Protein AF-A0AA36GXY6-F1 (afdb_monomer_lite)

Radius of gyration: 35.95 Å; chains: 1; bounding box: 103×80×82 Å

Secondary structure (DSSP, 8-state):
-------------GGGHHHHHHHHHHHHHHHHHHHHHHHTT------STT------TT--TTSS-THHHHHHHHHHHHHHHHHHHHHHHHHHHHHHHHHHTT-TT-S-HHHHHHHHHHHHHHT--TT-SS-HHHHHHHHHHHHHHHHHHTTS---SPPP--PPPPTT--TTHHHHHHHHHHHHHHHHHHHHHHHHHHHHHHHHHHHHHHTTT-SSS---------------

Foldseek 3Di:
DDDDDDDPDPPPPCPVVVVVVVVVVVVLVCLVPVLVVVLVVDPPQPDDPLSLPQADPPDDPPDPDCPSVVSNVSNVVSLVVQVLVVVLLVLLVQQLVCCVPPNVQGDDLVVVLVVQLVVQVVPDDPPDPDDNVNSNVSSVVSSVSSCVVNRDNDDDRDDHDDRQDGPRDSCVVSVVSVVVSVVVSVVCVVCVVVVVVVVVVVVVVVVVCVPPPPPDDPDDDDDDDDDDDDD

Sequence (231 aa):
MISIARTLSFTRNSKGLHHLDDMWNKSVVFTILILPILSNAQTWKTGDNSTAEGCSAYCSVGDGDVFCWNSTLSFFTKALIGQLRHYIATQVDIDQWYRRHGKPYGQDMKLVTSEIERTLLSQLHPNDILTYSTVLQVAKVVGERISSVSNHVITWVPHFQCPIPCEYHHHNFRDLLIASMILNVCLVLLAAPFTIRDVYEVNSRSNLFGWRDRVQVLGGIVSTRIVSCIS

Organism: Cylicocyclus nassatus (NCBI:txid53992)

Structure (mmCIF, N/CA/C/O backbone):
data_AF-A0AA36GXY6-F1
#
_entry.id   AF-A0AA36GXY6-F1
#
loop_
_atom_site.group_PDB
_atom_site.id
_atom_site.type_symbol
_atom_site.label_atom_id
_atom_site.label_alt_id
_atom_site.label_comp_id
_atom_site.label_asym_id
_atom_site.label_entity_id
_atom_site.label_seq_id
_atom_site.pdbx_PDB_ins_code
_atom_site.Cartn_x
_atom_site.Cartn_y
_atom_site.Cartn_z
_atom_site.occupancy
_atom_site.B_iso_or_equiv
_atom_site.auth_seq_id
_atom_site.auth_comp_id
_atom_site.auth_asym_id
_atom_site.auth_atom_id
_atom_site.pdbx_PDB_model_num
ATOM 1 N N . MET A 1 1 ? 77.945 33.770 -56.078 1.00 35.00 1 MET A N 1
ATOM 2 C CA . MET A 1 1 ? 76.963 34.543 -55.281 1.00 35.00 1 MET A CA 1
ATOM 3 C C . MET A 1 1 ? 75.633 33.801 -55.417 1.00 35.00 1 MET A C 1
ATOM 5 O O . MET A 1 1 ? 75.156 33.711 -56.535 1.00 35.00 1 MET A O 1
ATOM 9 N N . ILE A 1 2 ? 75.218 32.941 -54.470 1.00 28.72 2 ILE A N 1
ATOM 10 C CA . ILE A 1 2 ? 74.458 33.264 -53.230 1.00 28.72 2 ILE A CA 1
ATOM 11 C C . ILE A 1 2 ? 73.204 34.085 -53.623 1.00 28.72 2 ILE A C 1
ATOM 13 O O . ILE A 1 2 ? 73.388 35.155 -54.177 1.00 28.72 2 ILE A O 1
ATOM 17 N N . SER A 1 3 ? 71.927 33.717 -53.436 1.00 27.94 3 SER A N 1
ATOM 18 C CA . SER A 1 3 ? 71.264 32.907 -52.406 1.00 27.94 3 SER A CA 1
ATOM 19 C C . SER A 1 3 ? 69.782 32.650 -52.757 1.00 27.94 3 SER A C 1
ATOM 21 O O . SER A 1 3 ? 69.086 33.572 -53.164 1.00 27.94 3 SER A O 1
ATOM 23 N N . ILE A 1 4 ? 69.310 31.445 -52.419 1.00 33.91 4 ILE A N 1
ATOM 24 C CA . ILE A 1 4 ? 68.070 31.132 -51.673 1.00 33.91 4 ILE A CA 1
ATOM 25 C C . ILE A 1 4 ? 66.709 31.402 -52.349 1.00 33.91 4 ILE A C 1
ATOM 27 O O . ILE A 1 4 ? 66.046 32.412 -52.125 1.00 33.91 4 ILE A O 1
ATOM 31 N N . ALA A 1 5 ? 66.208 30.354 -53.011 1.00 37.34 5 ALA A N 1
ATOM 32 C CA . ALA A 1 5 ? 64.793 29.996 -52.975 1.00 37.34 5 ALA A CA 1
ATOM 33 C C . ALA A 1 5 ? 64.458 29.466 -51.566 1.00 37.34 5 ALA A C 1
ATOM 35 O O . ALA A 1 5 ? 65.025 28.469 -51.119 1.00 37.34 5 ALA A O 1
ATOM 36 N N . ARG A 1 6 ? 63.577 30.158 -50.835 1.00 35.59 6 ARG A N 1
ATOM 37 C CA . ARG A 1 6 ? 63.108 29.738 -49.506 1.00 35.59 6 ARG A CA 1
ATOM 38 C C . ARG A 1 6 ? 61.832 28.915 -49.666 1.00 35.59 6 ARG A C 1
ATOM 40 O O . ARG A 1 6 ? 60.738 29.455 -49.787 1.00 35.59 6 ARG A O 1
ATOM 47 N N . THR A 1 7 ? 61.982 27.598 -49.650 1.00 36.66 7 THR A N 1
ATOM 48 C CA . THR A 1 7 ? 60.912 26.634 -49.387 1.00 36.66 7 THR A CA 1
ATOM 49 C C . THR A 1 7 ? 60.445 26.831 -47.943 1.00 36.66 7 THR A C 1
ATOM 51 O O . THR A 1 7 ? 61.119 26.423 -47.000 1.00 36.66 7 THR A O 1
ATOM 54 N N . LEU A 1 8 ? 59.306 27.499 -47.746 1.00 32.53 8 LEU A N 1
ATOM 55 C CA . LEU A 1 8 ? 58.620 27.512 -46.454 1.00 32.53 8 LEU A CA 1
ATOM 56 C C . LEU A 1 8 ? 57.855 26.197 -46.313 1.00 32.53 8 LEU A C 1
ATOM 58 O O . LEU A 1 8 ? 56.734 26.037 -46.787 1.00 32.53 8 LEU A O 1
ATOM 62 N N . SER A 1 9 ? 58.512 25.237 -45.671 1.00 33.88 9 SER A N 1
ATOM 63 C CA . SER A 1 9 ? 57.899 24.038 -45.117 1.00 33.88 9 SER A CA 1
ATOM 64 C C . SER A 1 9 ? 56.795 24.439 -44.135 1.00 33.88 9 SER A C 1
ATOM 66 O O . SER A 1 9 ? 57.070 24.914 -43.033 1.00 33.88 9 SER A O 1
ATOM 68 N N . PHE A 1 10 ? 55.543 24.254 -44.548 1.00 34.91 10 PHE A N 1
ATOM 69 C CA . PHE A 1 10 ? 54.365 24.417 -43.706 1.00 34.91 10 PHE A CA 1
ATOM 70 C C . PHE A 1 10 ? 54.229 23.181 -42.808 1.00 34.91 10 PHE A C 1
ATOM 72 O O . PHE A 1 10 ? 53.608 22.182 -43.172 1.00 34.91 10 PHE A O 1
ATOM 79 N N . THR A 1 11 ? 54.850 23.214 -41.630 1.00 37.03 11 THR A N 1
ATOM 80 C CA . THR A 1 11 ? 54.603 22.233 -40.572 1.00 37.03 11 THR A CA 1
ATOM 81 C C . THR A 1 11 ? 53.216 22.489 -39.984 1.00 37.03 11 THR A C 1
ATOM 83 O O . THR A 1 11 ? 53.013 23.306 -39.090 1.00 37.03 11 THR A O 1
ATOM 86 N N . ARG A 1 12 ? 52.228 21.779 -40.536 1.00 40.78 12 ARG A N 1
ATOM 87 C CA . ARG A 1 12 ? 50.862 21.674 -40.017 1.00 40.78 12 ARG A CA 1
ATOM 88 C C . ARG A 1 12 ? 50.936 21.172 -38.569 1.00 40.78 12 ARG A C 1
ATOM 90 O O . ARG A 1 12 ? 51.271 20.018 -38.321 1.00 40.78 12 ARG A O 1
ATOM 97 N N . ASN A 1 13 ? 50.658 22.047 -37.607 1.00 39.91 13 ASN A N 1
ATOM 98 C CA . ASN A 1 13 ? 50.663 21.714 -36.186 1.00 39.91 13 ASN A CA 1
ATOM 99 C C . ASN A 1 13 ? 49.404 20.880 -35.857 1.00 39.91 13 ASN A C 1
ATOM 101 O O . ASN A 1 13 ? 48.380 21.423 -35.459 1.00 39.91 13 ASN A O 1
ATOM 105 N N . SER A 1 14 ? 49.454 19.558 -36.083 1.00 45.84 14 SER A N 1
ATOM 106 C CA . SER A 1 14 ? 48.333 18.623 -35.849 1.00 45.84 14 SER A CA 1
ATOM 107 C C . SER A 1 14 ? 48.106 18.268 -34.372 1.00 45.84 14 SER A C 1
ATOM 109 O O . SER A 1 14 ? 47.187 17.519 -34.045 1.00 45.84 14 SER A O 1
ATOM 111 N N . LYS A 1 15 ? 48.923 18.801 -33.455 1.00 43.66 15 LYS A N 1
ATOM 112 C CA . LYS A 1 15 ? 48.946 18.367 -32.050 1.00 43.66 15 LYS A CA 1
ATOM 113 C C . LYS A 1 15 ? 47.696 18.751 -31.247 1.00 43.66 15 LYS A C 1
ATOM 115 O O . LYS A 1 15 ? 47.371 18.052 -30.297 1.00 43.66 15 LYS A O 1
ATOM 120 N N . GLY A 1 16 ? 46.980 19.814 -31.624 1.00 44.56 16 GLY A N 1
ATOM 121 C CA . GLY A 1 16 ? 45.746 20.226 -30.934 1.00 44.56 16 GLY A CA 1
ATOM 122 C C . GLY A 1 16 ? 44.503 19.415 -31.324 1.00 44.56 16 GLY A C 1
ATOM 123 O O . GLY A 1 16 ? 43.595 19.259 -30.517 1.00 44.56 16 GLY A O 1
ATOM 124 N N . LEU A 1 17 ? 44.480 18.867 -32.542 1.00 43.25 17 LEU A N 1
ATOM 125 C CA . LEU A 1 17 ? 43.325 18.162 -33.106 1.00 43.25 17 LEU A CA 1
ATOM 126 C C . LEU A 1 17 ? 43.224 16.728 -32.561 1.00 43.25 17 LEU A C 1
ATOM 128 O O . LEU A 1 1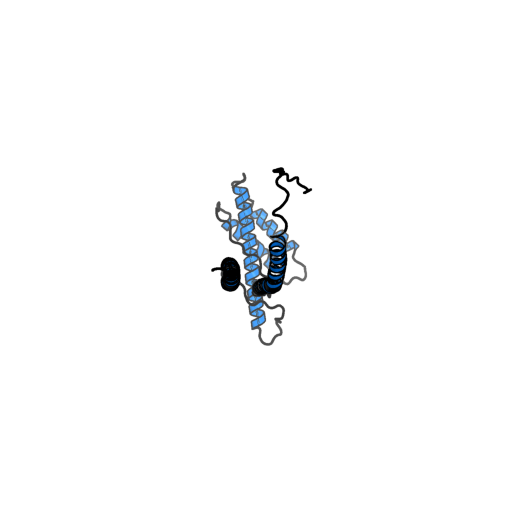7 ? 42.164 16.302 -32.119 1.00 43.25 17 LEU A O 1
ATOM 132 N N . HIS A 1 18 ? 44.367 16.041 -32.447 1.00 50.53 18 HIS A N 1
ATOM 133 C CA . HIS A 1 18 ? 44.432 14.702 -31.856 1.00 50.53 18 HIS A CA 1
ATOM 134 C C . HIS A 1 18 ? 43.999 14.657 -30.382 1.00 50.53 18 HIS A C 1
ATOM 136 O O . HIS A 1 18 ? 43.531 13.621 -29.925 1.00 50.53 18 HIS A O 1
ATOM 142 N N . HIS A 1 19 ? 44.129 15.754 -29.630 1.00 52.53 19 HIS A N 1
ATOM 143 C CA . HIS A 1 19 ? 43.772 15.770 -28.208 1.00 52.53 19 HIS A CA 1
ATOM 144 C C . HIS A 1 19 ? 42.252 15.896 -27.979 1.00 52.53 19 HIS A C 1
ATOM 146 O O . HIS A 1 19 ? 41.729 15.366 -26.996 1.00 52.53 19 HIS A O 1
ATOM 152 N N . LEU A 1 20 ? 41.535 16.577 -28.879 1.00 50.94 20 LEU A N 1
ATOM 153 C CA . LEU A 1 20 ? 40.075 16.712 -28.821 1.00 50.94 20 LEU A CA 1
ATOM 154 C C . LEU A 1 20 ? 39.370 15.428 -29.275 1.00 50.94 20 LEU A C 1
ATOM 156 O O . LEU A 1 20 ? 38.428 14.998 -28.609 1.00 50.94 20 LEU A O 1
ATOM 160 N N . ASP A 1 21 ? 39.879 14.779 -30.327 1.00 55.09 21 ASP A N 1
ATOM 161 C CA . ASP A 1 21 ? 39.371 13.483 -30.793 1.00 55.09 21 ASP A CA 1
ATOM 162 C C . ASP A 1 21 ? 39.575 12.386 -29.735 1.00 55.09 21 ASP A C 1
ATOM 164 O O . ASP A 1 21 ? 38.677 11.584 -29.479 1.00 55.09 21 ASP A O 1
ATOM 168 N N . ASP A 1 22 ? 40.722 12.385 -29.048 1.00 58.09 22 ASP A N 1
ATOM 169 C CA . ASP A 1 22 ? 41.029 11.397 -28.009 1.00 58.09 22 ASP A CA 1
ATOM 170 C C . ASP A 1 22 ? 40.201 11.620 -26.722 1.00 58.09 22 ASP A C 1
ATOM 172 O O . ASP A 1 22 ? 39.780 10.660 -26.077 1.00 58.09 22 ASP A O 1
ATOM 176 N N . MET A 1 23 ? 39.872 12.873 -26.371 1.00 56.50 23 MET A N 1
ATOM 177 C CA . MET A 1 23 ? 38.958 13.178 -25.255 1.00 56.50 23 MET A CA 1
ATOM 178 C C . MET A 1 23 ? 37.502 12.791 -25.551 1.00 56.50 23 MET A C 1
ATOM 180 O O . MET A 1 23 ? 36.832 12.238 -24.676 1.00 56.50 23 MET A O 1
ATOM 184 N N . TRP A 1 24 ? 37.009 13.044 -26.767 1.00 57.34 24 TRP A N 1
ATOM 185 C CA . TRP A 1 24 ? 35.656 12.647 -27.170 1.00 57.34 24 TRP A CA 1
ATOM 186 C C . TRP A 1 24 ? 35.509 11.133 -27.248 1.00 57.34 24 TRP A C 1
ATOM 188 O O . TRP A 1 24 ? 34.543 10.585 -26.720 1.00 57.34 24 TRP A O 1
ATOM 198 N N . ASN A 1 25 ? 36.493 10.444 -27.826 1.00 61.97 25 ASN A N 1
ATOM 199 C CA . ASN A 1 25 ? 36.461 8.993 -27.948 1.00 61.97 25 ASN A CA 1
ATOM 200 C C . ASN A 1 25 ? 36.486 8.319 -26.566 1.00 61.97 25 ASN A C 1
ATOM 202 O O . ASN A 1 25 ? 35.694 7.422 -26.297 1.00 61.97 25 ASN A O 1
ATOM 206 N N . LYS A 1 26 ? 37.299 8.825 -25.629 1.00 66.56 26 LYS A N 1
ATOM 207 C CA . LYS A 1 26 ? 37.311 8.340 -24.238 1.00 66.56 26 LYS A CA 1
ATOM 208 C C . LYS A 1 26 ? 35.990 8.602 -23.507 1.00 66.56 26 LYS A C 1
ATOM 210 O O . LYS A 1 26 ? 35.529 7.718 -22.793 1.00 66.56 26 LYS A O 1
ATOM 215 N N . SER A 1 27 ? 35.356 9.760 -23.710 1.00 62.84 27 SER A N 1
ATOM 216 C CA . SER A 1 27 ? 34.062 10.098 -23.092 1.00 62.84 27 SER A CA 1
ATOM 217 C C . SER A 1 27 ? 32.906 9.250 -23.642 1.00 62.84 27 SER A C 1
ATOM 219 O O . SER A 1 27 ? 32.100 8.712 -22.881 1.00 62.84 27 SER A O 1
ATOM 221 N N . VAL A 1 28 ? 32.854 9.049 -24.961 1.00 65.88 28 VAL A N 1
ATOM 222 C CA . VAL A 1 28 ? 31.841 8.207 -25.619 1.00 65.88 28 VAL A CA 1
ATOM 223 C C . VAL A 1 28 ? 32.015 6.741 -25.218 1.00 65.88 28 VAL A C 1
ATOM 225 O O . VAL A 1 28 ? 31.042 6.096 -24.831 1.00 65.88 28 VAL A O 1
ATOM 228 N N . VAL A 1 29 ? 33.250 6.231 -25.213 1.00 66.56 29 VAL A N 1
ATOM 229 C CA . VAL A 1 29 ? 33.556 4.860 -24.775 1.00 66.56 29 VAL A CA 1
ATOM 230 C C . VAL A 1 29 ? 33.204 4.660 -23.299 1.00 66.56 29 VAL A C 1
ATOM 232 O O . VAL A 1 29 ? 32.575 3.660 -22.962 1.00 66.56 29 VAL A O 1
ATOM 235 N N . PHE A 1 30 ? 33.526 5.619 -22.425 1.00 65.69 30 PHE A N 1
ATOM 236 C CA . PHE A 1 30 ? 33.165 5.576 -21.004 1.00 65.69 30 PHE A CA 1
ATOM 237 C C . PHE A 1 30 ? 31.644 5.557 -20.794 1.00 65.69 30 PHE A C 1
ATOM 239 O O . PHE A 1 30 ? 31.137 4.778 -19.989 1.00 65.69 30 PHE A O 1
ATOM 246 N N . THR A 1 31 ? 30.905 6.354 -21.569 1.00 65.25 31 THR A N 1
ATOM 247 C CA . THR A 1 31 ? 29.438 6.417 -21.500 1.00 65.25 31 THR A CA 1
ATOM 248 C C . THR A 1 31 ? 28.801 5.101 -21.967 1.00 65.25 31 THR A C 1
ATOM 250 O O . THR A 1 31 ? 27.928 4.567 -21.289 1.00 65.25 31 THR A O 1
ATOM 253 N N . ILE A 1 32 ? 29.287 4.520 -23.070 1.00 68.12 32 ILE A N 1
ATOM 254 C CA . ILE A 1 32 ? 28.769 3.261 -23.636 1.00 68.12 32 ILE A CA 1
ATOM 255 C C . ILE A 1 32 ? 29.070 2.051 -22.735 1.00 68.12 32 ILE A C 1
ATOM 257 O O . ILE A 1 32 ? 28.225 1.167 -22.607 1.00 68.12 32 ILE A O 1
ATOM 261 N N . LEU A 1 33 ? 30.244 1.998 -22.095 1.00 65.06 33 LEU A N 1
ATOM 262 C CA . LEU A 1 33 ? 30.647 0.856 -21.261 1.00 65.06 33 LEU A CA 1
ATOM 263 C C . LEU A 1 33 ? 30.043 0.872 -19.851 1.00 65.06 33 LEU A C 1
ATOM 265 O O . LEU A 1 33 ? 29.762 -0.195 -19.310 1.00 65.06 33 LEU A O 1
ATOM 269 N N . ILE A 1 34 ? 29.834 2.045 -19.243 1.00 65.06 34 ILE A N 1
ATOM 270 C CA . ILE A 1 34 ? 29.423 2.130 -17.828 1.00 65.06 34 ILE A CA 1
ATOM 271 C C . ILE A 1 34 ? 27.899 2.148 -17.637 1.00 65.06 34 ILE A C 1
ATOM 273 O O . ILE A 1 34 ? 27.398 1.581 -16.663 1.00 65.06 34 ILE A O 1
ATOM 277 N N . LEU A 1 35 ? 27.135 2.715 -18.576 1.00 62.56 35 LEU A N 1
ATOM 278 C CA . LEU A 1 35 ? 25.666 2.755 -18.509 1.00 62.56 35 LEU A CA 1
ATOM 279 C C . LEU A 1 35 ? 24.979 1.372 -18.391 1.00 62.56 35 LEU A C 1
ATOM 281 O O . LEU A 1 35 ? 24.116 1.226 -17.519 1.00 62.56 35 LEU A O 1
ATOM 285 N N . PRO A 1 36 ? 25.342 0.331 -19.173 1.00 63.34 36 PRO A N 1
ATOM 286 C CA . PRO A 1 36 ? 24.677 -0.970 -19.066 1.00 63.34 36 PRO A CA 1
ATOM 287 C C . PRO A 1 36 ? 24.981 -1.685 -17.740 1.00 63.34 36 PRO A C 1
ATOM 289 O O . PRO A 1 36 ? 24.129 -2.414 -17.227 1.00 63.34 36 PRO A O 1
ATOM 292 N N . ILE A 1 37 ? 26.148 -1.438 -17.133 1.00 63.56 37 ILE A N 1
ATOM 293 C CA . ILE A 1 37 ? 26.539 -2.034 -15.845 1.00 63.56 37 ILE A CA 1
ATOM 294 C C . ILE A 1 37 ? 25.693 -1.449 -14.703 1.00 63.56 37 ILE A C 1
ATOM 296 O O . ILE A 1 37 ? 25.214 -2.192 -13.849 1.00 63.56 37 ILE A O 1
ATOM 300 N N . LEU A 1 38 ? 25.431 -0.138 -14.724 1.00 59.94 38 LEU A N 1
ATOM 301 C CA . LEU A 1 38 ? 24.587 0.523 -13.722 1.00 59.94 38 LEU A CA 1
ATOM 302 C C . LEU A 1 38 ? 23.103 0.139 -13.851 1.00 59.94 38 LEU A C 1
ATOM 304 O O . LEU A 1 38 ? 22.414 0.021 -12.839 1.00 59.94 38 LEU A O 1
ATOM 308 N N . SER A 1 39 ? 22.614 -0.118 -15.071 1.00 58.19 39 SER A N 1
ATOM 309 C CA . SER A 1 39 ? 21.211 -0.510 -15.303 1.00 58.19 39 SER A CA 1
ATOM 310 C C . SER A 1 39 ? 20.847 -1.886 -14.722 1.00 58.19 39 SER A C 1
ATOM 312 O O . SER A 1 39 ? 19.719 -2.094 -14.281 1.00 58.19 39 SER A O 1
ATOM 314 N N . ASN A 1 40 ? 21.809 -2.813 -14.659 1.00 57.62 40 ASN A N 1
ATOM 315 C CA . ASN A 1 40 ? 21.598 -4.155 -14.108 1.00 57.62 40 ASN A CA 1
ATOM 316 C C . ASN A 1 40 ? 21.662 -4.200 -12.572 1.00 57.62 40 ASN A C 1
ATOM 318 O O . ASN A 1 40 ? 21.239 -5.186 -11.973 1.00 57.62 40 ASN A O 1
ATOM 322 N N . ALA A 1 41 ? 22.170 -3.146 -11.925 1.00 54.00 41 ALA A N 1
ATOM 323 C CA . ALA A 1 41 ? 22.326 -3.106 -10.473 1.00 54.00 41 ALA A CA 1
ATOM 324 C C . ALA A 1 41 ? 21.021 -2.765 -9.727 1.00 54.00 41 ALA A C 1
ATOM 326 O O . ALA A 1 41 ? 20.892 -3.073 -8.543 1.00 54.00 41 ALA A O 1
ATOM 327 N N . GLN A 1 42 ? 20.031 -2.162 -10.395 1.00 45.31 42 GLN A N 1
ATOM 328 C CA . GLN A 1 42 ? 18.760 -1.791 -9.767 1.00 45.31 42 GLN A CA 1
ATOM 329 C C . GLN A 1 42 ? 17.694 -2.867 -9.986 1.00 45.31 42 GLN A C 1
ATOM 331 O O . GLN A 1 42 ? 16.823 -2.754 -10.847 1.00 45.31 42 GLN A O 1
ATOM 336 N N . THR A 1 43 ? 17.734 -3.919 -9.166 1.00 49.53 43 THR A N 1
ATOM 337 C CA . THR A 1 43 ? 16.574 -4.804 -9.019 1.00 49.53 43 THR A CA 1
ATOM 338 C C . THR A 1 43 ? 15.603 -4.152 -8.043 1.00 49.53 43 THR A C 1
ATOM 340 O O . THR A 1 43 ? 15.757 -4.206 -6.831 1.00 49.53 43 THR A O 1
ATOM 343 N N . TRP A 1 44 ? 14.571 -3.504 -8.566 1.00 49.62 44 TRP A N 1
ATOM 344 C CA . TRP A 1 44 ? 13.495 -2.917 -7.764 1.00 49.62 44 TRP A CA 1
ATOM 345 C C . TRP A 1 44 ? 12.509 -3.979 -7.242 1.00 49.62 44 TRP A C 1
ATOM 347 O O . TRP A 1 44 ? 11.354 -3.670 -6.956 1.00 49.62 44 TRP A O 1
ATOM 357 N N . LYS A 1 45 ? 12.954 -5.237 -7.079 1.00 49.16 45 LYS A N 1
ATOM 358 C CA . LYS A 1 45 ? 12.168 -6.259 -6.382 1.00 49.16 45 LYS A CA 1
ATOM 359 C C . LYS A 1 45 ? 11.957 -5.760 -4.961 1.00 49.16 45 LYS A C 1
ATOM 361 O O . LYS A 1 45 ? 12.895 -5.685 -4.171 1.00 49.16 45 LYS A O 1
ATOM 366 N N . THR A 1 46 ? 10.737 -5.329 -4.676 1.00 46.22 46 THR A N 1
ATOM 367 C CA . THR A 1 46 ? 10.369 -4.749 -3.393 1.00 46.22 46 THR A CA 1
ATOM 368 C C . THR A 1 46 ? 10.524 -5.853 -2.353 1.00 46.22 46 THR A C 1
ATOM 370 O O . THR A 1 46 ? 9.804 -6.848 -2.356 1.00 46.22 46 THR A O 1
ATOM 373 N N . GLY A 1 47 ? 11.590 -5.727 -1.565 1.00 43.72 47 GLY A N 1
ATOM 374 C CA . GLY A 1 47 ? 12.072 -6.735 -0.638 1.00 43.72 47 GLY A CA 1
ATOM 375 C C . GLY A 1 47 ? 11.241 -6.759 0.631 1.00 43.72 47 GLY A C 1
ATOM 376 O O . GLY A 1 47 ? 11.490 -6.016 1.574 1.00 43.72 47 GLY A O 1
ATOM 377 N N . ASP A 1 48 ? 10.264 -7.643 0.642 1.00 39.84 48 ASP A N 1
ATOM 378 C CA . ASP A 1 48 ? 9.872 -8.450 1.784 1.00 39.84 48 ASP A CA 1
ATOM 379 C C . ASP A 1 48 ? 9.568 -9.855 1.225 1.00 39.84 48 ASP A C 1
ATOM 381 O O . ASP A 1 48 ? 9.479 -10.050 0.010 1.00 39.84 48 ASP A O 1
ATOM 385 N N . ASN A 1 49 ? 9.424 -10.869 2.074 1.00 45.56 49 ASN A N 1
ATOM 386 C CA . ASN A 1 49 ? 9.100 -12.243 1.651 1.00 45.56 49 ASN A CA 1
ATOM 387 C C . ASN A 1 49 ? 7.690 -12.369 1.004 1.00 45.56 49 ASN A C 1
ATOM 389 O O . ASN A 1 49 ? 7.135 -13.464 0.893 1.00 45.56 49 ASN A O 1
ATOM 393 N N . SER A 1 50 ? 7.077 -11.240 0.637 1.00 45.28 50 SER A N 1
ATOM 394 C CA . SER A 1 50 ? 5.733 -11.097 0.093 1.00 45.28 50 SER A CA 1
ATOM 395 C C . SER A 1 50 ? 5.738 -10.643 -1.367 1.00 45.28 50 SER A C 1
ATOM 397 O O . SER A 1 50 ? 4.655 -10.360 -1.877 1.00 45.28 50 SER A O 1
ATOM 399 N N . THR A 1 51 ? 6.889 -10.610 -2.061 1.00 53.03 51 THR A N 1
ATOM 400 C CA . THR A 1 51 ? 6.929 -10.399 -3.520 1.00 53.03 51 THR A CA 1
ATOM 401 C C . THR A 1 51 ? 6.123 -11.513 -4.187 1.00 53.03 51 THR A C 1
ATOM 403 O O . THR A 1 51 ? 6.568 -12.648 -4.354 1.00 53.03 51 THR A O 1
ATOM 406 N N . ALA A 1 52 ? 4.856 -11.214 -4.451 1.00 56.22 52 ALA A N 1
ATOM 407 C CA . ALA A 1 52 ? 3.917 -12.143 -5.026 1.00 56.22 52 ALA A CA 1
ATOM 408 C C . ALA A 1 52 ? 4.136 -12.104 -6.539 1.00 56.22 52 ALA A C 1
ATOM 410 O O . ALA A 1 52 ? 3.751 -11.157 -7.214 1.00 56.22 52 ALA A O 1
ATOM 411 N N . GLU A 1 53 ? 4.831 -13.108 -7.056 1.00 61.22 53 GLU A N 1
ATOM 412 C CA . GLU A 1 53 ? 4.992 -13.328 -8.491 1.00 61.22 53 GLU A CA 1
ATOM 413 C C . GLU A 1 53 ? 3.905 -14.310 -8.967 1.00 61.22 53 GLU A C 1
ATOM 415 O O . GLU A 1 53 ? 3.482 -15.181 -8.205 1.00 61.22 53 GLU A O 1
ATOM 420 N N . GLY A 1 54 ? 3.447 -14.180 -10.217 1.00 65.69 54 GLY A N 1
ATOM 421 C CA . GLY A 1 54 ? 2.608 -15.207 -10.854 1.00 65.69 54 GLY A CA 1
ATOM 422 C C . GLY A 1 54 ? 1.088 -15.019 -10.773 1.00 65.69 54 GLY A C 1
ATOM 423 O O . GLY A 1 54 ? 0.366 -16.015 -10.742 1.00 65.69 54 GLY A O 1
ATOM 424 N N . CYS A 1 55 ? 0.590 -13.779 -10.749 1.00 76.81 55 CYS A N 1
ATOM 425 C CA . CYS A 1 55 ? -0.826 -13.495 -11.014 1.00 76.81 55 CYS A CA 1
ATOM 426 C C . CYS A 1 55 ? -1.069 -13.358 -12.518 1.00 76.81 55 CYS A C 1
ATOM 428 O O . CYS A 1 55 ? -0.308 -12.641 -13.171 1.00 76.81 55 CYS A O 1
ATOM 430 N N . SER A 1 56 ? -2.124 -13.992 -13.040 1.00 78.06 56 SER A N 1
ATOM 431 C CA . SER A 1 56 ? -2.603 -13.756 -14.403 1.00 78.06 56 SER A CA 1
ATOM 432 C C . SER A 1 56 ? -4.114 -13.541 -14.447 1.00 78.06 56 SER A C 1
ATOM 434 O O . SER A 1 56 ? -4.880 -14.255 -13.803 1.00 78.06 56 SER A O 1
ATOM 436 N N . ALA A 1 57 ? -4.538 -12.558 -15.239 1.00 77.19 57 ALA A N 1
ATOM 437 C CA . ALA A 1 57 ? -5.932 -12.233 -15.510 1.00 77.19 57 ALA A CA 1
ATOM 438 C C . ALA A 1 57 ? -6.608 -13.252 -16.445 1.00 77.19 57 ALA A C 1
ATOM 440 O O . ALA A 1 57 ? -7.831 -13.251 -16.563 1.00 77.19 57 ALA A O 1
ATOM 441 N N . TYR A 1 58 ? -5.826 -14.118 -17.098 1.00 79.94 58 TYR A N 1
ATOM 442 C CA . TYR A 1 58 ? -6.316 -15.109 -18.058 1.00 79.94 58 TYR A CA 1
ATOM 443 C C . TYR A 1 58 ? -6.608 -16.479 -17.433 1.00 79.94 58 TYR A C 1
ATOM 445 O O . TYR A 1 58 ? -7.101 -17.359 -18.133 1.00 79.94 58 TYR A O 1
ATOM 453 N N . CYS A 1 59 ? -6.316 -16.683 -16.143 1.00 78.69 59 CYS A N 1
ATOM 454 C CA . CYS A 1 59 ? -6.613 -17.950 -15.478 1.00 78.69 59 CYS A CA 1
ATOM 455 C C . CYS A 1 59 ? -8.127 -18.116 -15.272 1.00 78.69 59 CYS A C 1
ATOM 457 O O . CYS A 1 59 ? -8.772 -17.246 -14.681 1.00 78.69 59 CYS A O 1
ATOM 459 N N . SER A 1 60 ? -8.677 -19.269 -15.653 1.00 77.56 60 SER A N 1
ATOM 460 C CA . SER A 1 60 ? -10.056 -19.650 -15.349 1.00 77.56 60 SER A CA 1
ATOM 461 C C . SER A 1 60 ? -10.110 -20.822 -14.368 1.00 77.56 60 SER A C 1
ATOM 463 O O . SER A 1 60 ? -9.275 -21.721 -14.386 1.00 77.56 60 SER A O 1
ATOM 465 N N . VAL A 1 61 ? -11.147 -20.852 -13.525 1.00 78.31 61 VAL A N 1
ATOM 466 C CA . VAL A 1 61 ? -11.460 -22.010 -12.660 1.00 78.31 61 VAL A CA 1
ATOM 467 C C . VAL A 1 61 ? -11.846 -23.240 -13.493 1.00 78.31 61 VAL A C 1
ATOM 469 O O . VAL A 1 61 ? -11.724 -24.367 -13.023 1.00 78.31 61 VAL A O 1
ATOM 472 N N . GLY A 1 62 ? -12.331 -23.023 -14.719 1.00 74.62 62 GLY A N 1
ATOM 473 C CA . GLY A 1 62 ? -12.741 -24.085 -15.638 1.00 74.62 62 GLY A CA 1
ATOM 474 C C . GLY A 1 62 ? -11.603 -24.692 -16.460 1.00 74.62 62 GLY A C 1
ATOM 475 O O . GLY A 1 62 ? -11.863 -25.614 -17.232 1.00 74.62 62 GLY A O 1
ATOM 476 N N . ASP A 1 63 ? -10.375 -24.186 -16.328 1.00 76.50 63 ASP A N 1
ATOM 477 C CA . ASP A 1 63 ? -9.230 -24.734 -17.049 1.00 76.50 63 ASP A CA 1
ATOM 478 C C . ASP A 1 63 ? -8.839 -26.104 -16.474 1.00 76.50 63 ASP A C 1
ATOM 480 O O . ASP A 1 63 ? -8.930 -26.351 -15.271 1.00 76.50 63 ASP A O 1
ATOM 484 N N . GLY A 1 64 ? -8.391 -27.019 -17.342 1.00 74.69 64 GLY A N 1
ATOM 485 C CA . GLY A 1 64 ? -8.034 -28.389 -16.946 1.00 74.69 64 GLY A CA 1
ATOM 486 C C . GLY A 1 64 ? -6.860 -28.485 -15.961 1.00 74.69 64 GLY A C 1
ATOM 487 O O . GLY A 1 64 ? -6.692 -29.522 -15.323 1.00 74.69 64 GLY A O 1
ATOM 488 N N . ASP A 1 65 ? -6.073 -27.414 -15.816 1.00 76.31 65 ASP A N 1
ATOM 489 C CA . ASP A 1 65 ? -5.014 -27.284 -14.818 1.00 76.31 65 ASP A CA 1
ATOM 490 C C . ASP A 1 65 ? -5.272 -26.070 -13.907 1.00 76.31 65 ASP A C 1
ATOM 492 O O . ASP A 1 65 ? -5.192 -24.912 -14.319 1.00 76.31 65 ASP A O 1
ATOM 496 N N . VAL A 1 66 ? -5.561 -26.345 -12.633 1.00 83.06 66 VAL A N 1
ATOM 497 C CA . VAL A 1 66 ? -5.898 -25.343 -11.604 1.00 83.06 66 VAL A CA 1
ATOM 498 C C . VAL A 1 66 ? -4.646 -24.614 -11.085 1.00 83.06 66 VAL A C 1
ATOM 500 O O . VAL A 1 66 ? -4.741 -23.721 -10.240 1.00 83.06 66 VAL A O 1
ATOM 503 N N . PHE A 1 67 ? -3.448 -24.967 -11.565 1.00 84.25 67 PHE A N 1
ATOM 504 C CA . PHE A 1 67 ? -2.190 -24.357 -11.131 1.00 84.25 67 PHE A CA 1
ATOM 505 C C . PHE A 1 67 ? -2.165 -22.830 -11.331 1.00 84.25 67 PHE A C 1
ATOM 507 O O . PHE A 1 67 ? -1.822 -22.093 -10.403 1.00 84.25 67 PHE A O 1
ATOM 514 N N . CYS A 1 68 ? -2.607 -22.349 -12.500 1.00 81.88 68 CYS A N 1
ATOM 515 C CA . CYS A 1 68 ? -2.705 -20.917 -12.826 1.00 81.88 68 CYS A CA 1
ATOM 516 C C . CYS A 1 68 ? -3.600 -20.174 -11.817 1.00 81.88 68 CYS A C 1
ATOM 518 O O . CYS A 1 68 ? -3.219 -19.146 -11.244 1.00 81.88 68 CYS A O 1
ATOM 520 N N . TRP A 1 69 ? -4.779 -20.742 -11.546 1.00 84.69 69 TRP A N 1
ATOM 521 C CA . TRP A 1 69 ? -5.753 -20.180 -10.616 1.00 84.69 69 TRP A CA 1
ATOM 522 C C . TRP A 1 69 ? -5.233 -20.157 -9.174 1.00 84.69 69 TRP A C 1
ATOM 524 O O . TRP A 1 69 ? -5.331 -19.135 -8.498 1.00 84.69 69 TRP A O 1
ATOM 534 N N . ASN A 1 70 ? -4.613 -21.247 -8.713 1.00 87.31 70 ASN A N 1
ATOM 535 C CA . ASN A 1 70 ? -4.044 -21.335 -7.366 1.00 87.31 70 ASN A CA 1
ATOM 536 C C . ASN A 1 70 ? -2.906 -20.329 -7.145 1.00 87.31 70 ASN A C 1
ATOM 538 O O . ASN A 1 70 ? -2.821 -19.721 -6.075 1.00 87.31 70 ASN A O 1
ATOM 542 N N . SER A 1 71 ? -2.056 -20.116 -8.153 1.00 84.56 71 SER A N 1
ATOM 543 C CA . SER A 1 71 ? -1.010 -19.088 -8.111 1.00 84.56 71 SER A CA 1
ATOM 544 C C . SER A 1 71 ? -1.614 -17.685 -7.988 1.00 84.56 71 SER A C 1
ATOM 546 O O . SER A 1 71 ? -1.248 -16.913 -7.099 1.00 84.56 71 SER A O 1
ATOM 548 N N . THR A 1 72 ? -2.622 -17.390 -8.809 1.00 85.12 72 THR A N 1
ATOM 549 C CA . THR A 1 72 ? -3.345 -16.111 -8.788 1.00 85.12 72 THR A CA 1
ATOM 550 C C . THR A 1 72 ? -4.066 -15.874 -7.456 1.00 85.12 72 THR A C 1
ATOM 552 O O . THR A 1 72 ? -3.975 -14.790 -6.876 1.00 85.12 72 THR A O 1
ATOM 555 N N . LEU A 1 73 ? -4.709 -16.899 -6.891 1.00 85.88 73 LEU A N 1
ATOM 556 C CA . LEU A 1 73 ? -5.330 -16.832 -5.567 1.00 85.88 73 LEU A CA 1
ATOM 557 C C . LEU A 1 73 ? -4.295 -16.570 -4.461 1.00 85.88 73 LEU A C 1
ATOM 559 O O . LEU A 1 73 ? -4.535 -15.763 -3.557 1.00 85.88 73 LEU A O 1
ATOM 563 N N . SER A 1 74 ? -3.128 -17.219 -4.537 1.00 86.62 74 SER A N 1
ATOM 564 C CA . SER A 1 74 ? -2.019 -16.984 -3.606 1.00 86.62 74 SER A CA 1
ATOM 565 C C . SER A 1 74 ? -1.533 -15.536 -3.671 1.00 86.62 74 SER A C 1
ATOM 567 O O . SER A 1 74 ? -1.316 -14.912 -2.629 1.00 86.62 74 SER A O 1
ATOM 569 N N . PHE A 1 75 ? -1.430 -14.973 -4.880 1.00 85.50 75 PHE A N 1
ATOM 570 C CA . PHE A 1 75 ? -1.078 -13.571 -5.082 1.00 85.50 75 PHE A CA 1
ATOM 571 C C . PHE A 1 75 ? -2.065 -12.631 -4.385 1.00 85.50 75 PHE A C 1
ATOM 573 O O . PHE A 1 75 ? -1.649 -11.832 -3.545 1.00 85.50 75 PHE A O 1
ATOM 580 N N . PHE A 1 76 ? -3.367 -12.757 -4.663 1.00 85.81 76 PHE A N 1
ATOM 581 C CA . PHE A 1 76 ? -4.376 -11.882 -4.056 1.00 85.81 76 PHE A CA 1
ATOM 582 C C . PHE A 1 76 ? -4.442 -12.038 -2.536 1.00 85.81 76 PHE A C 1
ATOM 584 O O . PHE A 1 76 ? -4.598 -11.048 -1.824 1.00 85.81 76 PHE A O 1
ATOM 591 N N . THR A 1 77 ? -4.238 -13.254 -2.022 1.00 86.81 77 THR A N 1
ATOM 592 C CA . THR A 1 77 ? -4.163 -13.509 -0.576 1.00 86.81 77 THR A CA 1
ATOM 593 C C . THR A 1 77 ? -2.995 -12.752 0.060 1.00 86.81 77 THR A C 1
ATOM 595 O O . THR A 1 77 ? -3.175 -12.053 1.059 1.00 86.81 77 THR A O 1
ATOM 598 N N . LYS A 1 78 ? -1.794 -12.839 -0.528 1.00 84.50 78 LYS A N 1
ATOM 599 C CA . LYS A 1 78 ? -0.610 -12.112 -0.043 1.00 84.50 78 LYS A CA 1
ATOM 600 C C . LYS A 1 78 ? -0.794 -10.600 -0.148 1.00 84.50 78 LYS A C 1
ATOM 602 O O . LYS A 1 78 ? -0.477 -9.891 0.806 1.00 84.50 78 LYS A O 1
ATOM 607 N N . ALA A 1 79 ? -1.348 -10.117 -1.259 1.00 83.50 79 ALA A N 1
ATOM 608 C CA . ALA A 1 79 ? -1.630 -8.701 -1.470 1.00 83.50 79 ALA A CA 1
ATOM 609 C C . ALA A 1 79 ? -2.630 -8.164 -0.434 1.00 83.50 79 ALA A C 1
ATOM 611 O O . ALA A 1 79 ? -2.370 -7.131 0.182 1.00 83.50 79 ALA A O 1
ATOM 612 N N . LEU A 1 80 ? -3.723 -8.889 -0.173 1.00 85.94 80 LEU A N 1
ATOM 613 C CA . LEU A 1 80 ? -4.716 -8.525 0.839 1.00 85.94 80 LEU A CA 1
ATOM 614 C C . LEU A 1 80 ? -4.095 -8.466 2.240 1.00 85.94 80 LEU A C 1
ATOM 616 O O . LEU A 1 80 ? -4.285 -7.486 2.958 1.00 85.94 80 LEU A O 1
ATOM 620 N N . ILE A 1 81 ? -3.302 -9.473 2.621 1.00 85.44 81 ILE A N 1
ATOM 621 C CA . ILE A 1 81 ? -2.582 -9.474 3.904 1.00 85.44 81 ILE A CA 1
ATOM 622 C C . ILE A 1 81 ? -1.615 -8.283 3.989 1.00 85.44 81 ILE A C 1
ATOM 624 O O . ILE A 1 81 ? -1.520 -7.647 5.040 1.00 85.44 81 ILE A O 1
ATOM 628 N N . GLY A 1 82 ? -0.917 -7.960 2.898 1.00 82.94 82 GLY A N 1
ATOM 629 C CA . GLY A 1 82 ? -0.051 -6.785 2.801 1.00 82.94 82 GLY A CA 1
ATOM 630 C C . GLY A 1 82 ? -0.812 -5.478 3.032 1.00 82.94 82 GLY A C 1
ATOM 631 O O . GLY A 1 82 ? -0.394 -4.666 3.857 1.00 82.94 82 GLY A O 1
ATOM 632 N N . GLN A 1 83 ? -1.972 -5.309 2.390 1.00 84.31 83 GLN A N 1
ATOM 633 C CA . GLN A 1 83 ? -2.831 -4.135 2.579 1.00 84.31 83 GLN A CA 1
ATOM 634 C C . GLN A 1 83 ? -3.370 -4.027 4.007 1.00 84.31 83 GLN A C 1
ATOM 636 O O . GLN A 1 83 ? -3.344 -2.946 4.592 1.00 84.31 83 GLN A O 1
ATOM 641 N N . LEU A 1 84 ? -3.784 -5.141 4.617 1.00 87.00 84 LEU A N 1
ATOM 642 C CA . LEU A 1 84 ? -4.214 -5.150 6.017 1.00 87.00 84 LEU A CA 1
ATOM 643 C C . LEU A 1 84 ? -3.070 -4.760 6.961 1.00 87.00 84 LEU A C 1
ATOM 645 O O . LEU A 1 84 ? -3.271 -3.960 7.871 1.00 87.00 84 LEU A O 1
ATOM 649 N N . ARG A 1 85 ? -1.851 -5.268 6.737 1.00 84.75 85 ARG A N 1
ATOM 650 C CA . ARG A 1 85 ? -0.666 -4.856 7.510 1.00 84.75 85 ARG A CA 1
ATOM 651 C C . ARG A 1 85 ? -0.372 -3.371 7.346 1.00 84.75 85 ARG A C 1
ATOM 653 O O . ARG A 1 85 ? -0.057 -2.723 8.339 1.00 84.75 85 ARG A O 1
ATOM 660 N N . HIS A 1 86 ? -0.490 -2.844 6.129 1.00 84.88 86 HIS A N 1
ATOM 661 C CA . HIS A 1 86 ? -0.303 -1.423 5.861 1.00 84.88 86 HIS A CA 1
ATOM 662 C C . HIS A 1 86 ? -1.342 -0.573 6.597 1.00 84.88 86 HIS A C 1
ATOM 664 O O . HIS A 1 86 ? -0.975 0.363 7.299 1.00 84.88 86 HIS A O 1
ATOM 670 N N . TYR A 1 87 ? -2.616 -0.958 6.534 1.00 87.56 87 TYR A N 1
ATOM 671 C CA . TYR A 1 87 ? -3.680 -0.286 7.273 1.00 87.56 87 TYR A CA 1
ATOM 672 C C . TYR A 1 87 ? -3.409 -0.268 8.785 1.00 87.56 87 TYR A C 1
ATOM 674 O O . TYR A 1 87 ? -3.473 0.788 9.411 1.00 87.56 87 TYR A O 1
ATOM 682 N N . ILE A 1 88 ? -3.036 -1.414 9.368 1.00 88.06 88 ILE A N 1
ATOM 683 C CA . ILE A 1 88 ? -2.678 -1.520 10.792 1.00 88.06 88 ILE A CA 1
ATOM 684 C C . ILE A 1 88 ? -1.508 -0.591 11.126 1.00 88.06 88 ILE A C 1
ATOM 686 O O . ILE A 1 88 ? -1.564 0.143 12.108 1.00 88.06 88 ILE A O 1
ATOM 690 N N . ALA A 1 89 ? -0.462 -0.609 10.302 1.00 86.94 89 ALA A N 1
ATOM 691 C CA . ALA A 1 89 ? 0.705 0.250 10.442 1.00 86.94 89 ALA A CA 1
ATOM 692 C C . ALA A 1 89 ? 0.332 1.742 10.460 1.00 86.94 89 ALA A C 1
ATOM 694 O O . ALA A 1 89 ? 0.791 2.469 11.338 1.00 86.94 89 ALA A O 1
ATOM 695 N N . THR A 1 90 ? -0.535 2.183 9.546 1.00 88.50 90 THR A N 1
ATOM 696 C CA . THR A 1 90 ? -1.024 3.567 9.501 1.00 88.50 90 THR A CA 1
ATOM 697 C C . THR A 1 90 ? -1.840 3.928 10.741 1.00 88.50 90 THR A C 1
ATOM 699 O O . THR A 1 90 ? -1.634 4.996 11.307 1.00 88.50 90 THR A O 1
ATOM 702 N N . GLN A 1 91 ? -2.739 3.050 11.198 1.00 90.94 91 GLN A N 1
ATOM 703 C CA . GLN A 1 91 ? -3.535 3.311 12.406 1.00 90.94 91 GLN A CA 1
ATOM 704 C C . GLN A 1 91 ? -2.658 3.422 13.659 1.00 90.94 91 GLN A C 1
ATOM 706 O O . GLN A 1 91 ? -2.870 4.307 14.487 1.00 90.94 91 GLN A O 1
ATOM 711 N N . VAL A 1 92 ? -1.633 2.572 13.775 1.00 89.06 92 VAL A N 1
ATOM 712 C CA . VAL A 1 92 ? -0.639 2.673 14.851 1.00 89.06 92 VAL A CA 1
ATOM 713 C C . VAL A 1 92 ? 0.100 4.008 14.766 1.00 89.06 92 VAL A C 1
ATOM 715 O O . VAL A 1 92 ? 0.197 4.699 15.772 1.00 89.06 92 VAL A O 1
ATOM 718 N N . ASP A 1 93 ? 0.583 4.415 13.591 1.00 88.12 93 ASP A N 1
ATOM 719 C CA . ASP A 1 93 ? 1.313 5.682 13.439 1.00 88.12 93 ASP A CA 1
ATOM 720 C C . ASP A 1 93 ? 0.460 6.905 13.823 1.00 88.12 93 ASP A C 1
ATOM 722 O O . ASP A 1 93 ? 0.930 7.799 14.532 1.00 88.12 93 ASP A O 1
ATOM 726 N N . ILE A 1 94 ? -0.829 6.903 13.461 1.00 89.38 94 ILE A N 1
ATOM 727 C CA . ILE A 1 94 ? -1.786 7.938 13.879 1.00 89.38 94 ILE A CA 1
ATOM 728 C C . ILE A 1 94 ? -1.916 7.973 15.409 1.00 89.38 94 ILE A C 1
ATOM 730 O O . ILE A 1 94 ? -1.818 9.046 16.010 1.00 89.38 94 ILE A O 1
ATOM 734 N N . ASP A 1 95 ? -2.103 6.826 16.068 1.00 90.06 95 ASP A N 1
ATOM 735 C CA . ASP A 1 95 ? -2.184 6.760 17.534 1.00 90.06 95 ASP A CA 1
ATOM 736 C C . ASP A 1 95 ? -0.895 7.262 18.205 1.00 90.06 95 ASP A C 1
ATOM 738 O O . ASP A 1 95 ? -0.941 8.062 19.145 1.00 90.06 95 ASP A O 1
ATOM 742 N N . GLN A 1 96 ? 0.266 6.861 17.681 1.00 88.94 96 GLN A N 1
ATOM 743 C CA . GLN A 1 96 ? 1.570 7.328 18.151 1.00 88.94 96 GLN A CA 1
ATOM 744 C C . GLN A 1 96 ? 1.716 8.842 18.004 1.00 88.94 96 GLN A C 1
ATOM 746 O O . GLN A 1 96 ? 2.225 9.510 18.911 1.00 88.94 96 GLN A O 1
ATOM 751 N N . TRP A 1 97 ? 1.241 9.406 16.894 1.00 89.00 97 TRP A N 1
ATOM 752 C CA . TRP A 1 97 ? 1.215 10.847 16.696 1.00 89.00 97 TRP A CA 1
ATOM 753 C C . TRP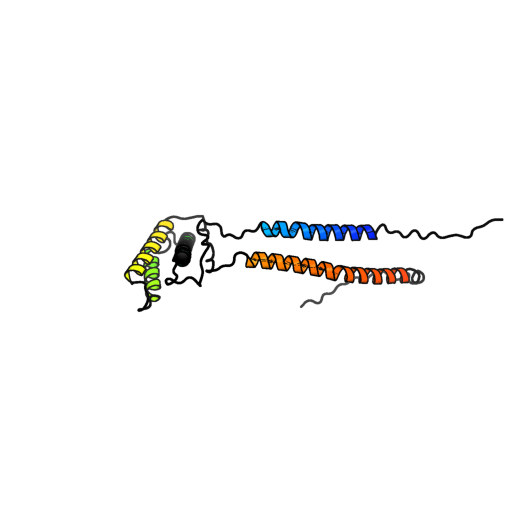 A 1 97 ? 0.370 11.541 17.774 1.00 89.00 97 TRP A C 1
ATOM 755 O O . TRP A 1 97 ? 0.863 12.480 18.402 1.00 89.00 97 TRP A O 1
ATOM 765 N N . TYR A 1 98 ? -0.833 11.043 18.085 1.00 89.44 98 TYR A N 1
ATOM 766 C CA . TYR A 1 98 ? -1.667 11.590 19.167 1.00 89.44 98 TYR A CA 1
ATOM 767 C C . TYR A 1 98 ? -0.974 11.528 20.538 1.00 89.44 98 TYR A C 1
ATOM 769 O O . TYR A 1 98 ? -1.012 12.509 21.289 1.00 89.44 98 TYR A O 1
ATOM 777 N N . ARG A 1 99 ? -0.289 10.418 20.847 1.00 88.94 99 ARG A N 1
ATOM 778 C CA . ARG A 1 99 ? 0.487 10.256 22.092 1.00 88.94 99 ARG A CA 1
ATOM 779 C C . ARG A 1 99 ? 1.594 11.288 22.238 1.00 88.94 99 ARG A C 1
ATOM 781 O O . ARG A 1 99 ? 1.800 11.810 23.331 1.00 88.94 99 ARG A O 1
ATOM 788 N N . ARG A 1 100 ? 2.268 11.621 21.135 1.00 87.00 100 ARG A N 1
ATOM 789 C CA . ARG A 1 100 ? 3.332 12.636 21.099 1.00 87.00 100 ARG A CA 1
ATOM 790 C C . ARG A 1 100 ? 2.797 14.079 21.136 1.00 87.00 100 ARG A C 1
ATOM 792 O O . ARG A 1 100 ? 3.556 14.974 21.488 1.00 87.00 100 ARG A O 1
ATOM 799 N N . HIS A 1 101 ? 1.515 14.309 20.826 1.00 89.94 101 HIS A N 1
ATOM 800 C CA . HIS A 1 101 ? 0.918 15.646 20.660 1.00 89.94 101 HIS A CA 1
ATOM 801 C C . HIS A 1 101 ? -0.256 15.920 21.619 1.00 89.94 101 HIS A C 1
ATOM 803 O O . HIS A 1 101 ? -1.331 16.360 21.216 1.00 89.94 101 HIS A O 1
ATOM 809 N N . GLY A 1 102 ? -0.051 15.685 22.917 1.00 85.31 102 GLY A N 1
ATOM 810 C CA . GLY A 1 102 ? -0.974 16.155 23.961 1.00 85.31 102 GLY A CA 1
ATOM 811 C C . GLY A 1 102 ? -2.113 15.201 24.333 1.00 85.31 102 GLY A C 1
ATOM 812 O O . GLY A 1 102 ? -2.952 15.563 25.156 1.00 85.31 102 GLY A O 1
ATOM 813 N N . LYS A 1 103 ? -2.139 13.971 23.799 1.00 88.19 103 LYS A N 1
ATOM 814 C CA . LYS A 1 103 ? -3.042 12.900 24.255 1.00 88.19 103 LYS A CA 1
ATOM 815 C C . LYS A 1 103 ? -2.247 11.668 24.704 1.00 88.19 103 LYS A C 1
ATOM 817 O O . LYS A 1 103 ? -2.159 10.711 23.943 1.00 88.19 103 LYS A O 1
ATOM 822 N N . PRO A 1 104 ? -1.698 11.630 25.936 1.00 81.31 104 PRO A N 1
ATOM 823 C CA . PRO A 1 104 ? -0.778 10.566 26.371 1.00 81.31 104 PRO A CA 1
ATOM 824 C C . PRO A 1 104 ? -1.391 9.155 26.331 1.00 81.31 104 PRO A C 1
ATOM 826 O O . PRO A 1 104 ? -0.678 8.166 26.161 1.00 81.31 104 PRO A O 1
ATOM 829 N N . TYR A 1 105 ? -2.718 9.058 26.432 1.00 83.81 105 TYR A N 1
ATOM 830 C CA . TYR A 1 105 ? -3.460 7.799 26.351 1.00 83.81 105 TYR A CA 1
ATOM 831 C C . TYR A 1 105 ? -3.740 7.323 24.913 1.00 83.81 105 TYR A C 1
ATOM 833 O O . TYR A 1 105 ? -4.171 6.184 24.744 1.00 83.81 105 TYR A O 1
ATOM 841 N N . GLY A 1 106 ? -3.433 8.136 23.894 1.00 85.94 106 GLY A N 1
ATOM 842 C CA . GLY A 1 106 ? -3.693 7.835 22.486 1.00 85.94 106 GLY A CA 1
ATOM 843 C C . GLY A 1 106 ? -5.152 8.056 22.075 1.00 85.94 106 GLY A C 1
ATOM 844 O O . GLY A 1 106 ? -5.876 8.855 22.677 1.00 85.94 106 GLY A O 1
ATOM 845 N N . GLN A 1 107 ? -5.568 7.372 21.016 1.00 87.94 107 GLN A N 1
ATOM 846 C CA . GLN A 1 107 ? -6.943 7.261 20.550 1.00 87.94 107 GLN A CA 1
ATOM 847 C C . GLN A 1 107 ? -7.711 6.190 21.339 1.00 87.94 107 GLN A C 1
ATOM 849 O O . GLN A 1 107 ? -7.138 5.244 21.882 1.00 87.94 107 GLN A O 1
ATOM 854 N N . ASP A 1 108 ? -9.039 6.315 21.366 1.00 89.94 108 ASP A N 1
ATOM 855 C CA . ASP A 1 108 ? -9.906 5.255 21.875 1.00 89.94 108 ASP A CA 1
ATOM 856 C C . ASP A 1 108 ? -9.958 4.102 20.862 1.00 89.94 108 ASP A C 1
ATOM 858 O O . ASP A 1 108 ? -10.680 4.153 19.865 1.00 89.94 108 ASP A O 1
ATOM 862 N N . MET A 1 109 ? -9.181 3.048 21.122 1.00 86.44 109 MET A N 1
ATOM 863 C CA . MET A 1 109 ? -9.100 1.870 20.252 1.00 86.44 109 MET A CA 1
ATOM 864 C C . MET A 1 109 ? -10.444 1.151 20.078 1.00 86.44 109 MET A C 1
ATOM 866 O O . MET A 1 109 ? -10.661 0.518 19.042 1.00 86.44 109 MET A O 1
ATOM 870 N N . LYS A 1 110 ? -11.368 1.248 21.047 1.00 89.50 110 LYS A N 1
ATOM 871 C CA . LYS A 1 110 ? -12.708 0.658 20.905 1.00 89.50 110 LYS A CA 1
ATOM 872 C C . LYS A 1 110 ? -13.522 1.422 19.871 1.00 89.50 110 LYS A C 1
ATOM 874 O O . LYS A 1 110 ? -14.165 0.795 19.035 1.00 89.50 110 LYS A O 1
ATOM 879 N N . LEU A 1 111 ? -13.432 2.752 19.892 1.00 91.75 111 LEU A N 1
ATOM 880 C CA . LEU A 1 111 ? -14.074 3.610 18.898 1.00 91.75 111 LEU A CA 1
ATOM 881 C C . LEU A 1 111 ? -13.483 3.388 17.499 1.00 91.75 111 LEU A C 1
ATOM 883 O O . LEU A 1 111 ? -14.226 3.270 16.529 1.00 91.75 111 LEU A O 1
ATOM 887 N N . VAL A 1 112 ? -12.153 3.276 17.395 1.00 90.44 112 VAL A N 1
ATOM 888 C CA . VAL A 1 112 ? -11.481 2.959 16.122 1.00 90.44 112 VAL A CA 1
ATOM 889 C C . VAL A 1 112 ? -11.961 1.609 15.583 1.00 90.44 112 VAL A C 1
ATOM 891 O O . VAL A 1 112 ? -12.303 1.502 14.409 1.00 90.44 112 VAL A O 1
ATOM 894 N N . THR A 1 113 ? -12.064 0.590 16.441 1.00 90.44 113 THR A N 1
ATOM 895 C CA . THR A 1 113 ? -12.542 -0.745 16.042 1.00 90.44 113 THR A CA 1
ATOM 896 C C . THR A 1 113 ? -14.000 -0.720 15.579 1.00 90.44 113 THR A C 1
ATOM 898 O O . THR A 1 113 ? -14.308 -1.275 14.527 1.00 90.44 113 THR A O 1
ATOM 901 N N . SER A 1 114 ? -14.894 -0.026 16.293 1.00 93.44 114 SER A N 1
ATOM 902 C CA . SER A 1 114 ? -16.298 0.080 15.872 1.00 93.44 114 SER A CA 1
ATOM 903 C C . SER A 1 114 ? -16.460 0.867 14.569 1.00 93.44 114 SER A C 1
ATOM 905 O O . SER A 1 114 ? -17.350 0.580 13.773 1.00 93.44 114 SER A O 1
ATOM 907 N N . GLU A 1 115 ? -15.593 1.851 14.325 1.00 92.94 115 GLU A N 1
ATOM 908 C CA . GLU A 1 115 ? -15.584 2.606 13.072 1.00 92.94 115 GLU A CA 1
ATOM 909 C C . GLU A 1 115 ? -15.087 1.754 11.892 1.00 92.94 115 GLU A C 1
ATOM 911 O O . GLU A 1 115 ? -15.644 1.843 10.793 1.00 92.94 115 GLU A O 1
ATOM 916 N N . ILE A 1 116 ? -14.102 0.875 12.119 1.00 90.75 116 ILE A N 1
ATOM 917 C CA . ILE A 1 116 ? -13.661 -0.132 11.139 1.00 90.75 116 ILE A CA 1
ATOM 918 C C . ILE A 1 116 ? -14.822 -1.061 10.782 1.00 90.75 116 ILE A C 1
ATOM 920 O O . ILE A 1 116 ? -15.113 -1.247 9.601 1.00 90.75 116 ILE A O 1
ATOM 924 N N . GLU A 1 117 ? -15.507 -1.609 11.790 1.00 92.75 117 GLU A N 1
ATOM 925 C CA . GLU A 1 117 ? -16.681 -2.469 11.599 1.00 92.75 117 GLU A CA 1
ATOM 926 C C . GLU A 1 117 ? -17.755 -1.761 10.772 1.00 92.75 117 GLU A C 1
ATOM 928 O O . GLU A 1 117 ? -18.179 -2.265 9.732 1.00 92.75 117 GLU A O 1
ATOM 933 N N . ARG A 1 118 ? -18.150 -0.556 11.195 1.00 94.56 118 ARG A N 1
ATOM 934 C CA . ARG A 1 118 ? -19.169 0.251 10.519 1.00 94.56 118 ARG A CA 1
ATOM 935 C C . ARG A 1 118 ? -18.800 0.523 9.062 1.00 94.56 118 ARG A C 1
ATOM 937 O O . ARG A 1 118 ? -19.650 0.405 8.181 1.00 94.56 118 ARG A O 1
ATOM 944 N N . THR A 1 119 ? -17.542 0.872 8.805 1.00 92.69 119 THR A N 1
ATOM 945 C CA . THR A 1 119 ? -17.058 1.188 7.458 1.00 92.69 119 THR A CA 1
ATOM 946 C C . THR A 1 119 ? -17.068 -0.051 6.570 1.00 92.69 119 THR A C 1
ATOM 948 O O . THR A 1 119 ? -17.627 0.003 5.477 1.00 92.69 119 THR A O 1
ATOM 951 N N . LEU A 1 120 ? -16.535 -1.183 7.037 1.00 90.56 120 LEU A N 1
ATOM 952 C CA . LEU A 1 120 ? -16.528 -2.422 6.256 1.00 90.56 120 LEU A CA 1
ATOM 953 C C . LEU A 1 120 ? -17.947 -2.929 5.966 1.00 90.56 120 LEU A C 1
ATOM 955 O O . LEU A 1 120 ? -18.234 -3.335 4.845 1.00 90.56 120 LEU A O 1
ATOM 959 N N . LEU A 1 121 ? -18.853 -2.842 6.942 1.00 92.19 121 LEU A N 1
ATOM 960 C CA . LEU A 1 121 ? -20.258 -3.209 6.759 1.00 92.19 121 LEU A CA 1
ATOM 961 C C . LEU A 1 121 ? -20.982 -2.281 5.779 1.00 92.19 121 LEU A C 1
ATOM 963 O O . LEU A 1 121 ? -21.804 -2.749 5.001 1.00 92.19 121 LEU A O 1
ATOM 967 N N . SER A 1 122 ? -20.662 -0.983 5.774 1.00 94.25 122 SER A N 1
ATOM 968 C CA . SER A 1 122 ? -21.266 -0.028 4.834 1.00 94.25 122 SER A CA 1
ATOM 969 C C . SER A 1 122 ? -20.880 -0.273 3.371 1.00 94.25 122 SER A C 1
ATOM 971 O O . SER A 1 122 ? -21.609 0.139 2.474 1.00 94.25 122 SER A O 1
ATOM 973 N N . GLN A 1 1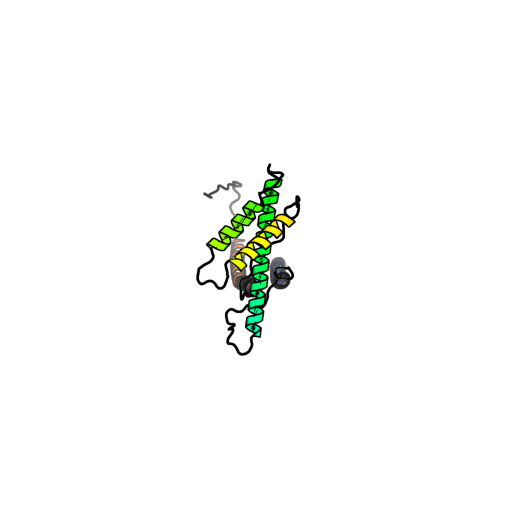23 ? -19.744 -0.935 3.135 1.00 91.69 123 GLN A N 1
ATOM 974 C CA . GLN A 1 123 ? -19.265 -1.292 1.798 1.00 91.69 123 GLN A CA 1
ATOM 975 C C . GLN A 1 123 ? -19.806 -2.645 1.323 1.00 91.69 123 GLN A C 1
ATOM 977 O O . GLN A 1 123 ? -19.648 -2.977 0.153 1.00 91.69 123 GLN A O 1
ATOM 982 N N . LEU A 1 124 ? -20.444 -3.421 2.207 1.00 92.00 124 LEU A N 1
ATOM 983 C CA . LEU A 1 124 ? -20.974 -4.734 1.872 1.00 92.00 124 LEU A CA 1
ATOM 984 C C . LEU A 1 124 ? -22.254 -4.592 1.044 1.00 92.00 124 LEU A C 1
ATOM 986 O O . LEU A 1 124 ? -23.210 -3.924 1.448 1.00 92.00 124 LEU A O 1
ATOM 990 N N . HIS A 1 125 ? -22.286 -5.229 -0.117 1.00 90.56 125 HIS A N 1
ATOM 991 C CA . HIS A 1 125 ? -23.467 -5.296 -0.962 1.00 90.56 125 HIS A CA 1
ATOM 992 C C . HIS A 1 125 ? -24.248 -6.594 -0.723 1.00 90.56 125 HIS A C 1
ATOM 994 O O . HIS A 1 125 ? -23.674 -7.625 -0.376 1.00 90.56 125 HIS A O 1
ATOM 1000 N N . PRO A 1 126 ? -25.581 -6.580 -0.912 1.00 85.31 126 PRO A N 1
ATOM 1001 C CA . PRO A 1 126 ? -26.434 -7.729 -0.602 1.00 85.31 126 PRO A CA 1
ATOM 1002 C C . PRO A 1 126 ? -26.137 -8.983 -1.444 1.00 85.31 126 PRO A C 1
ATOM 1004 O O . PRO A 1 126 ? -26.540 -10.072 -1.051 1.00 85.31 126 PRO A O 1
ATOM 1007 N N . ASN A 1 127 ? -25.429 -8.840 -2.568 1.00 86.00 127 ASN A N 1
ATOM 1008 C CA . ASN A 1 127 ? -25.040 -9.941 -3.455 1.00 86.00 127 ASN A CA 1
ATOM 1009 C C . ASN A 1 127 ? -23.549 -10.310 -3.339 1.00 86.00 127 ASN A C 1
ATOM 1011 O O . ASN A 1 127 ? -23.027 -11.007 -4.210 1.00 86.00 127 ASN A O 1
ATOM 1015 N N . ASP A 1 128 ? -22.853 -9.834 -2.304 1.00 88.19 128 ASP A N 1
ATOM 1016 C CA . ASP A 1 128 ? -21.446 -10.163 -2.102 1.00 88.19 128 ASP A CA 1
ATOM 1017 C C . ASP A 1 128 ? -21.263 -11.590 -1.571 1.00 88.19 128 ASP A C 1
ATOM 1019 O O . ASP A 1 128 ? -22.075 -12.128 -0.821 1.00 88.19 128 ASP A O 1
ATOM 1023 N N . ILE A 1 129 ? -20.129 -12.196 -1.928 1.00 89.69 129 ILE A N 1
ATOM 1024 C CA . ILE A 1 129 ? -19.705 -13.515 -1.427 1.00 89.69 129 ILE A CA 1
ATOM 1025 C C . ILE A 1 129 ? -19.382 -13.450 0.079 1.00 89.69 129 ILE A C 1
ATOM 1027 O O . ILE A 1 129 ? -19.434 -14.457 0.788 1.00 89.69 129 ILE A O 1
ATOM 1031 N N . LEU A 1 130 ? -19.030 -12.263 0.579 1.00 89.81 130 LEU A N 1
ATOM 1032 C CA . LEU A 1 130 ? -18.692 -12.044 1.978 1.00 89.81 130 LEU A CA 1
ATOM 1033 C C . LEU A 1 130 ? -19.955 -11.974 2.837 1.00 89.81 130 LEU A C 1
ATOM 1035 O O . LEU A 1 130 ? -20.879 -11.213 2.571 1.00 89.81 130 LEU A O 1
ATOM 1039 N N . THR A 1 131 ? -19.964 -12.741 3.925 1.00 90.75 131 THR A N 1
ATOM 1040 C CA . THR A 1 131 ? -21.055 -12.693 4.902 1.00 90.75 131 THR A CA 1
ATOM 1041 C C . THR A 1 131 ? -20.784 -11.647 5.980 1.00 90.75 131 THR A C 1
ATOM 1043 O O . THR A 1 131 ? -19.631 -11.347 6.307 1.00 90.75 131 THR A O 1
ATOM 1046 N N . TYR A 1 132 ? -21.855 -11.139 6.594 1.00 90.19 132 TYR A N 1
ATOM 1047 C CA . TYR A 1 132 ? -21.781 -10.203 7.722 1.00 90.19 132 TYR A CA 1
ATOM 1048 C C . TYR A 1 132 ? -20.839 -10.694 8.838 1.00 90.19 132 TYR A C 1
ATOM 1050 O O . TYR A 1 132 ? -20.044 -9.927 9.380 1.00 90.19 132 TYR A O 1
ATOM 1058 N N . SER A 1 133 ? -20.886 -11.990 9.162 1.00 93.00 133 SER A N 1
ATOM 1059 C CA . SER A 1 133 ? -20.051 -12.583 10.212 1.00 93.00 133 SER A CA 1
ATOM 1060 C C . SER A 1 133 ? -18.564 -12.586 9.850 1.00 93.00 133 SER A C 1
ATOM 1062 O O . SER A 1 133 ? -17.733 -12.333 10.722 1.00 93.00 133 SER A O 1
ATOM 1064 N N . THR A 1 134 ? -18.216 -12.816 8.580 1.00 91.50 134 THR A N 1
ATOM 1065 C CA . THR A 1 134 ? -16.830 -12.747 8.097 1.00 91.50 134 THR A CA 1
ATOM 1066 C C . THR A 1 134 ? -16.273 -11.335 8.244 1.00 91.50 134 THR A C 1
ATOM 1068 O O . THR A 1 134 ? -15.174 -11.162 8.768 1.00 91.50 134 THR A O 1
ATOM 1071 N N . VAL A 1 135 ? -17.043 -10.320 7.840 1.00 90.88 135 VAL A N 1
ATOM 1072 C CA . VAL A 1 135 ? -16.632 -8.913 7.955 1.00 90.88 135 VAL A CA 1
ATOM 1073 C C . VAL A 1 135 ? -16.389 -8.531 9.413 1.00 90.88 135 VAL A C 1
ATOM 1075 O O . VAL A 1 135 ? -15.354 -7.946 9.731 1.00 90.88 135 VAL A O 1
ATOM 1078 N N . LEU A 1 136 ? -17.295 -8.929 1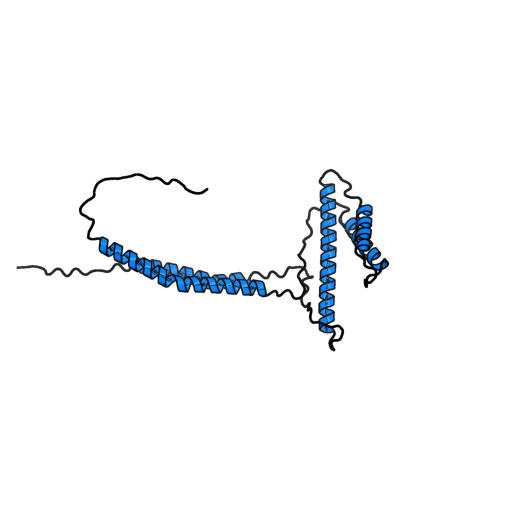0.310 1.00 93.00 136 LEU A N 1
ATOM 1079 C CA . LEU A 1 136 ? -17.168 -8.659 11.741 1.00 93.00 136 LEU A CA 1
ATOM 1080 C C . LEU A 1 136 ? -15.916 -9.318 12.344 1.00 93.00 136 LEU A C 1
ATOM 1082 O O . LEU A 1 136 ? -15.199 -8.701 13.130 1.00 93.00 136 LEU A O 1
ATOM 1086 N N . GLN A 1 137 ? -15.609 -10.558 11.951 1.00 93.94 137 GLN A N 1
ATOM 1087 C CA . GLN A 1 137 ? -14.393 -11.244 12.396 1.00 93.94 137 GLN A CA 1
ATOM 1088 C C . GLN A 1 137 ? -13.124 -10.541 11.906 1.00 93.94 137 GLN A C 1
ATOM 1090 O O . GLN A 1 137 ? -12.196 -10.347 12.691 1.00 93.94 137 GLN A O 1
ATOM 1095 N N . VAL A 1 138 ? -13.079 -10.134 10.634 1.00 91.44 138 VAL A N 1
ATOM 1096 C CA . VAL A 1 138 ? -11.923 -9.422 10.069 1.00 91.44 138 VAL A CA 1
ATOM 1097 C C . VAL A 1 138 ? -11.716 -8.086 10.778 1.00 91.44 138 VAL A C 1
ATOM 1099 O O . VAL A 1 138 ? -10.601 -7.797 11.212 1.00 91.44 138 VAL A O 1
ATOM 1102 N N . ALA A 1 139 ? -12.781 -7.303 10.952 1.00 91.81 139 ALA A N 1
ATOM 1103 C CA . ALA A 1 139 ? -12.733 -6.019 11.643 1.00 91.81 139 ALA A CA 1
ATOM 1104 C C . ALA A 1 139 ? -12.200 -6.163 13.075 1.00 91.81 139 ALA A C 1
ATOM 1106 O O . ALA A 1 139 ? -11.288 -5.438 13.478 1.00 91.81 139 ALA A O 1
ATOM 1107 N N . LYS A 1 140 ? -12.700 -7.165 13.806 1.00 93.31 140 LYS A N 1
ATOM 1108 C CA . LYS A 1 140 ? -12.256 -7.478 15.163 1.00 93.31 140 LYS A CA 1
ATOM 1109 C C . LYS A 1 140 ? -10.772 -7.849 15.215 1.00 93.31 140 LYS A C 1
ATOM 1111 O O . LYS A 1 140 ? -10.039 -7.277 16.015 1.00 93.31 140 LYS A O 1
ATOM 1116 N N . VAL A 1 141 ? -10.308 -8.757 14.352 1.00 92.62 141 VAL A N 1
ATOM 1117 C CA . VAL A 1 141 ? -8.894 -9.185 14.318 1.00 92.62 141 VAL A CA 1
ATOM 1118 C C . VAL A 1 141 ? -7.965 -8.014 13.984 1.00 92.62 141 VAL A C 1
ATOM 1120 O O . VAL A 1 141 ? -6.898 -7.873 14.584 1.00 92.62 141 VAL A O 1
ATOM 1123 N N . VAL A 1 142 ? -8.366 -7.152 13.046 1.00 92.25 142 VAL A N 1
ATOM 1124 C CA . VAL A 1 142 ? -7.608 -5.946 12.684 1.00 92.25 142 VAL A CA 1
ATOM 1125 C C . VAL A 1 142 ? -7.559 -4.964 13.858 1.00 92.25 142 VAL A C 1
ATOM 1127 O O . VAL A 1 142 ? -6.472 -4.508 14.213 1.00 92.25 142 VAL A O 1
ATOM 1130 N N . GLY A 1 143 ? -8.696 -4.685 14.501 1.00 91.44 143 GLY A N 1
ATOM 1131 C CA . GLY A 1 143 ? -8.785 -3.786 15.656 1.00 91.44 143 GLY A CA 1
ATOM 1132 C C . GLY A 1 143 ? -7.976 -4.272 16.860 1.00 91.44 143 GLY A C 1
ATOM 1133 O O . GLY A 1 143 ? -7.179 -3.518 17.424 1.00 91.44 143 GLY A O 1
ATOM 1134 N N . GLU A 1 144 ? -8.088 -5.558 17.205 1.00 91.81 144 GLU A N 1
ATOM 1135 C CA . GLU A 1 144 ? -7.289 -6.189 18.263 1.00 91.81 144 GLU A CA 1
ATOM 1136 C C . GLU A 1 144 ? -5.789 -6.087 17.966 1.00 91.81 144 GLU A C 1
ATOM 1138 O O . GLU A 1 144 ? -4.992 -5.782 18.859 1.00 91.81 144 GLU A O 1
ATOM 1143 N N . ARG A 1 145 ? -5.386 -6.272 16.701 1.00 90.06 145 ARG A N 1
ATOM 1144 C CA . ARG A 1 145 ? -3.981 -6.153 16.307 1.00 90.06 145 ARG A CA 1
ATOM 1145 C C . ARG A 1 145 ? -3.465 -4.719 16.419 1.00 90.06 145 ARG A C 1
ATOM 1147 O O . ARG A 1 145 ? -2.353 -4.541 16.914 1.00 90.06 145 ARG A O 1
ATOM 1154 N N . ILE A 1 146 ? -4.246 -3.716 16.012 1.00 89.69 146 ILE A N 1
ATOM 1155 C CA . ILE A 1 146 ? -3.893 -2.294 16.178 1.00 89.69 146 ILE A CA 1
ATOM 1156 C C . ILE A 1 146 ? -3.722 -1.975 17.665 1.00 89.69 146 ILE A C 1
ATOM 1158 O O . ILE A 1 146 ? -2.674 -1.472 18.072 1.00 89.69 146 ILE A O 1
ATOM 1162 N N . SER A 1 147 ? -4.705 -2.346 18.490 1.00 88.06 147 SER A N 1
ATOM 1163 C CA . SER A 1 147 ? -4.669 -2.094 19.933 1.00 88.06 147 SER A CA 1
ATOM 1164 C C . SER A 1 147 ? -3.484 -2.780 20.616 1.00 88.06 147 SER A C 1
ATOM 1166 O O . SER A 1 147 ? -2.892 -2.210 21.531 1.00 88.06 147 SER A O 1
ATOM 1168 N N . SER A 1 148 ? -3.133 -3.997 20.191 1.00 89.00 148 SER A N 1
ATOM 1169 C CA . SER A 1 148 ? -2.008 -4.744 20.757 1.00 89.00 148 SER A CA 1
ATOM 1170 C C . SER A 1 148 ? -0.655 -4.134 20.403 1.00 89.00 148 SER A C 1
ATOM 1172 O O . SER A 1 148 ? 0.272 -4.255 21.199 1.00 89.00 148 SER A O 1
ATOM 1174 N N . VAL A 1 149 ? -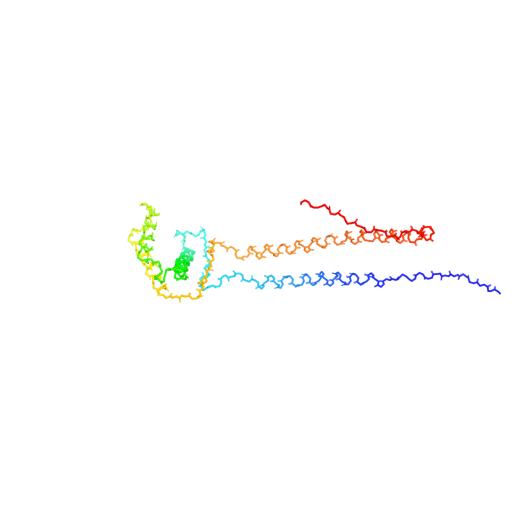0.512 -3.542 19.215 1.00 85.81 149 VAL A N 1
ATOM 1175 C CA . VAL A 1 149 ? 0.757 -2.946 18.771 1.00 85.81 149 VAL A CA 1
ATOM 1176 C C . VAL A 1 149 ? 0.904 -1.524 19.310 1.00 85.81 149 VAL A C 1
ATOM 1178 O O . VAL A 1 149 ? 2.001 -1.129 19.683 1.00 85.81 149 VAL A O 1
ATOM 1181 N N . SER A 1 150 ? -0.190 -0.767 19.414 1.00 85.31 150 SER A N 1
ATOM 1182 C CA . SER A 1 150 ? -0.142 0.647 19.803 1.00 85.31 150 SER A CA 1
ATOM 1183 C C . SER A 1 150 ? -0.131 0.915 21.314 1.00 85.31 150 SER A C 1
ATOM 1185 O O . SER A 1 150 ? -0.129 2.065 21.751 1.00 85.31 150 SER A O 1
ATOM 1187 N N . ASN A 1 151 ? -0.129 -0.129 22.146 1.00 81.19 151 ASN A N 1
ATOM 1188 C CA . ASN A 1 151 ? -0.220 -0.007 23.606 1.00 81.19 151 ASN A CA 1
ATOM 1189 C C . ASN A 1 151 ? 1.010 0.639 24.282 1.00 81.19 151 ASN A C 1
ATOM 1191 O O . ASN A 1 151 ? 0.971 0.916 25.480 1.00 81.19 151 ASN A O 1
ATOM 1195 N N . HIS A 1 152 ? 2.087 0.887 23.541 1.00 77.75 152 HIS A N 1
ATOM 1196 C CA . HIS A 1 152 ? 3.300 1.547 24.014 1.00 77.75 152 HIS A CA 1
ATOM 1197 C C . HIS A 1 152 ? 3.810 2.537 22.966 1.00 77.75 152 HIS A C 1
ATOM 1199 O O . HIS A 1 152 ? 3.417 2.478 21.802 1.00 77.75 152 HIS A O 1
ATOM 1205 N N . VAL A 1 153 ? 4.683 3.464 23.373 1.00 73.25 153 VAL A N 1
ATOM 1206 C CA . VAL A 1 153 ? 5.274 4.424 22.435 1.00 73.25 153 VAL A CA 1
ATOM 1207 C C . VAL A 1 153 ? 6.330 3.726 21.582 1.00 73.25 153 VAL A C 1
ATOM 1209 O O . VAL A 1 153 ? 7.312 3.207 22.108 1.00 73.25 153 VAL A O 1
ATOM 1212 N N . ILE A 1 154 ? 6.131 3.737 20.268 1.00 75.25 154 ILE A N 1
ATOM 1213 C CA . ILE A 1 154 ? 7.028 3.126 19.284 1.00 75.25 154 ILE A CA 1
ATOM 1214 C C . ILE A 1 154 ? 7.836 4.225 18.589 1.00 75.25 154 ILE A C 1
ATOM 1216 O O . ILE A 1 154 ? 7.297 5.280 18.256 1.00 75.25 154 ILE A O 1
ATOM 1220 N N . THR A 1 155 ? 9.131 3.992 18.361 1.00 64.56 155 THR A N 1
ATOM 1221 C CA . THR A 1 155 ? 10.044 4.936 17.686 1.00 64.56 155 THR A CA 1
ATOM 1222 C C . THR A 1 155 ? 10.299 4.616 16.212 1.00 64.56 155 THR A C 1
ATOM 1224 O O . THR A 1 155 ? 10.824 5.475 15.507 1.00 64.56 155 THR A O 1
ATOM 1227 N N . TRP A 1 156 ? 9.932 3.427 15.722 1.00 66.12 156 TRP A N 1
ATOM 1228 C CA . TRP A 1 156 ? 10.142 3.045 14.322 1.00 66.12 156 TRP A CA 1
ATOM 1229 C C . TRP A 1 156 ? 8.878 3.251 13.480 1.00 66.12 156 TRP A C 1
ATOM 1231 O O . TRP A 1 156 ? 7.764 3.005 13.937 1.00 66.12 156 TRP A O 1
ATOM 1241 N N . VAL A 1 157 ? 9.064 3.660 12.223 1.00 61.62 157 VAL A N 1
ATOM 1242 C CA . VAL A 1 157 ? 7.987 3.691 11.227 1.00 61.62 157 VAL A CA 1
ATOM 1243 C C . VAL A 1 157 ? 7.934 2.317 10.552 1.00 61.62 157 VAL A C 1
ATOM 1245 O O . VAL A 1 157 ? 8.968 1.843 10.065 1.00 61.62 157 VAL A O 1
ATOM 1248 N N . PRO A 1 158 ? 6.781 1.634 10.533 1.00 60.00 158 PRO A N 1
ATOM 1249 C CA . PRO A 1 158 ? 6.645 0.365 9.829 1.00 60.00 158 PRO A CA 1
ATOM 1250 C C . PRO A 1 158 ? 6.953 0.555 8.337 1.00 60.00 158 PRO A C 1
ATOM 1252 O O . PRO A 1 158 ? 6.430 1.463 7.693 1.00 60.00 158 PRO A O 1
ATOM 1255 N N . HIS A 1 159 ? 7.814 -0.298 7.779 1.00 61.97 159 HIS A N 1
ATOM 1256 C CA . HIS A 1 159 ? 8.051 -0.311 6.337 1.00 61.97 159 HIS A CA 1
ATOM 1257 C C . HIS A 1 159 ? 6.765 -0.699 5.612 1.00 61.97 159 HIS A C 1
ATOM 1259 O O . HIS A 1 159 ? 6.149 -1.718 5.927 1.00 61.97 159 HIS A O 1
ATOM 1265 N N . PHE A 1 160 ? 6.378 0.117 4.637 1.00 63.28 160 PHE A N 1
ATOM 1266 C CA . PHE A 1 160 ? 5.272 -0.173 3.745 1.00 63.28 160 PHE A CA 1
ATOM 1267 C C . PHE A 1 160 ? 5.769 -0.278 2.312 1.00 63.28 160 PHE A C 1
ATOM 1269 O O . PHE A 1 160 ? 6.735 0.369 1.910 1.00 63.28 160 PHE A O 1
ATOM 1276 N N . GLN A 1 161 ? 5.087 -1.116 1.549 1.00 63.25 161 GLN A N 1
ATOM 1277 C CA . GLN A 1 161 ? 5.324 -1.307 0.131 1.00 63.25 161 GLN A CA 1
ATOM 1278 C C . GLN A 1 161 ? 4.010 -1.038 -0.587 1.00 63.25 161 GLN A C 1
ATOM 1280 O O . GLN A 1 161 ? 2.940 -1.431 -0.113 1.00 63.25 161 GLN A O 1
ATOM 1285 N N . CYS A 1 162 ? 4.085 -0.344 -1.716 1.00 66.19 162 CYS A N 1
ATOM 1286 C CA . CYS A 1 162 ? 2.910 -0.097 -2.536 1.00 66.19 162 CYS A CA 1
ATOM 1287 C C . CYS A 1 162 ? 2.389 -1.424 -3.112 1.00 66.19 162 CYS A C 1
ATOM 1289 O O . CYS A 1 162 ? 3.200 -2.284 -3.470 1.00 66.19 162 CYS A O 1
ATOM 1291 N N . PRO A 1 163 ? 1.060 -1.602 -3.231 1.00 66.69 163 PRO A N 1
ATOM 1292 C CA . PRO A 1 163 ? 0.507 -2.767 -3.905 1.00 66.69 163 PRO A CA 1
ATOM 1293 C C . PRO A 1 163 ? 1.045 -2.848 -5.332 1.00 66.69 163 PRO A C 1
ATOM 1295 O O . PRO A 1 163 ? 0.991 -1.878 -6.087 1.00 66.69 163 PRO A O 1
ATOM 1298 N N . ILE A 1 164 ? 1.547 -4.023 -5.693 1.00 72.62 164 ILE A N 1
ATOM 1299 C CA . ILE A 1 164 ? 1.951 -4.333 -7.059 1.00 72.62 164 ILE A CA 1
ATOM 1300 C C . ILE A 1 164 ? 0.693 -4.791 -7.812 1.00 72.62 164 ILE A C 1
ATOM 1302 O O . ILE A 1 164 ? -0.058 -5.606 -7.268 1.00 72.62 164 ILE A O 1
ATOM 1306 N N . PRO A 1 165 ? 0.413 -4.281 -9.025 1.00 74.06 165 PRO A N 1
ATOM 1307 C CA . PRO A 1 165 ? -0.732 -4.751 -9.795 1.00 74.06 165 PRO A CA 1
ATOM 1308 C C . PRO A 1 165 ? -0.560 -6.221 -10.216 1.00 74.06 165 PRO A C 1
ATOM 1310 O O . PRO A 1 165 ? 0.558 -6.717 -10.360 1.00 74.06 165 PRO A O 1
ATOM 1313 N N . CYS A 1 166 ? -1.674 -6.926 -10.430 1.00 75.19 166 CYS A N 1
ATOM 1314 C CA . CYS A 1 166 ? -1.638 -8.237 -11.087 1.00 75.19 166 CYS A CA 1
ATOM 1315 C C . CYS A 1 166 ? -1.021 -8.085 -12.490 1.00 75.19 166 CYS A C 1
ATOM 1317 O O . CYS A 1 166 ? -1.197 -7.046 -13.123 1.00 75.19 166 CYS A O 1
ATOM 1319 N N . GLU A 1 167 ? -0.277 -9.094 -12.954 1.00 73.25 167 GLU A N 1
ATOM 1320 C CA . GLU A 1 167 ? 0.471 -9.052 -14.223 1.00 73.25 167 GLU A CA 1
ATOM 1321 C C . GLU A 1 167 ? 1.491 -7.906 -14.331 1.00 73.25 167 GLU A C 1
ATOM 1323 O O . GLU A 1 167 ? 1.836 -7.458 -15.427 1.00 73.25 167 GLU A O 1
ATOM 1328 N N . TYR A 1 168 ? 2.020 -7.420 -13.202 1.00 72.44 168 TYR A N 1
ATOM 1329 C CA . TYR A 1 168 ? 3.037 -6.381 -13.259 1.00 72.44 168 TYR A CA 1
ATOM 1330 C C . TYR A 1 168 ? 4.299 -6.877 -13.960 1.00 72.44 168 TYR A C 1
ATOM 1332 O O . TYR A 1 168 ? 5.032 -7.742 -13.475 1.00 72.44 168 TYR A O 1
ATOM 1340 N N . HIS A 1 169 ? 4.568 -6.300 -15.125 1.00 68.94 169 HIS A N 1
ATOM 1341 C CA . HIS A 1 169 ? 5.694 -6.728 -15.924 1.00 68.94 169 HIS A CA 1
ATOM 1342 C C . HIS A 1 169 ? 6.971 -6.050 -15.423 1.00 68.94 169 HIS A C 1
ATOM 1344 O O . HIS A 1 169 ? 7.296 -4.915 -15.783 1.00 68.94 169 HIS A O 1
ATOM 1350 N N . HIS A 1 170 ? 7.721 -6.784 -14.598 1.00 67.06 170 HIS A N 1
ATOM 1351 C CA . HIS A 1 170 ? 8.934 -6.289 -13.946 1.00 67.06 170 HIS A CA 1
ATOM 1352 C C . HIS A 1 170 ? 10.062 -5.856 -14.898 1.00 67.06 170 HIS A C 1
ATOM 1354 O O . HIS A 1 170 ? 11.048 -5.243 -14.493 1.00 67.06 170 HIS A O 1
ATOM 1360 N N . HIS A 1 171 ? 9.938 -6.175 -16.181 1.00 71.31 171 HIS A N 1
ATOM 1361 C CA . HIS A 1 171 ? 10.940 -5.851 -17.183 1.00 71.31 171 HIS A CA 1
ATOM 1362 C C . HIS A 1 171 ? 10.633 -4.554 -17.928 1.00 71.31 171 HIS A C 1
ATOM 1364 O O . HIS A 1 171 ? 11.573 -3.905 -18.362 1.00 71.31 171 HIS A O 1
ATOM 1370 N N . ASN A 1 172 ? 9.383 -4.076 -17.943 1.00 74.62 172 ASN A N 1
ATOM 1371 C CA . ASN A 1 172 ? 9.000 -2.900 -18.734 1.00 74.62 172 ASN A CA 1
ATOM 1372 C C . ASN A 1 172 ? 9.823 -1.652 -18.397 1.00 74.62 172 ASN A C 1
ATOM 1374 O O . ASN A 1 172 ? 10.320 -0.985 -19.297 1.00 74.62 172 ASN A O 1
ATOM 1378 N N . PHE A 1 173 ? 10.009 -1.338 -17.111 1.00 75.50 173 PHE A N 1
ATOM 1379 C CA . PHE A 1 173 ? 10.816 -0.177 -16.720 1.00 75.50 173 PHE A CA 1
ATOM 1380 C C . PHE A 1 173 ? 12.287 -0.342 -17.119 1.00 75.50 173 PHE A C 1
ATOM 1382 O O . PHE A 1 173 ? 12.906 0.598 -17.612 1.00 75.50 173 PHE A O 1
ATOM 1389 N N . ARG A 1 174 ? 12.841 -1.546 -16.937 1.00 75.25 174 ARG A N 1
ATOM 1390 C CA . ARG A 1 174 ? 14.227 -1.846 -17.307 1.00 75.25 174 ARG A CA 1
ATOM 1391 C C . ARG A 1 174 ? 14.413 -1.745 -18.820 1.00 75.25 174 ARG A C 1
ATOM 1393 O O . ARG A 1 174 ? 15.370 -1.130 -19.273 1.00 75.25 174 ARG A O 1
ATOM 1400 N N . ASP A 1 175 ? 13.485 -2.295 -19.585 1.00 82.00 175 ASP A N 1
ATOM 1401 C CA . ASP A 1 175 ? 13.557 -2.342 -21.039 1.00 82.00 175 ASP A CA 1
ATOM 1402 C C . ASP A 1 175 ? 13.354 -0.940 -21.640 1.00 82.00 175 ASP A C 1
ATOM 1404 O O . ASP A 1 175 ? 14.083 -0.555 -22.552 1.00 82.00 175 ASP A O 1
ATOM 1408 N N . LEU A 1 176 ? 12.464 -0.119 -21.065 1.00 82.62 176 LEU A N 1
ATOM 1409 C CA . LEU A 1 176 ? 12.316 1.301 -21.416 1.00 82.62 176 LEU A CA 1
ATOM 1410 C C . LEU A 1 176 ? 13.566 2.121 -21.075 1.00 82.62 176 LEU A C 1
ATOM 1412 O O . LEU A 1 176 ? 13.978 2.971 -21.865 1.00 82.62 176 LEU A O 1
ATOM 1416 N N . LEU A 1 177 ? 14.187 1.868 -19.919 1.00 82.06 177 LEU A N 1
ATOM 1417 C CA . LEU A 1 177 ? 15.435 2.522 -19.530 1.00 82.06 177 LEU A CA 1
ATOM 1418 C C . LEU A 1 177 ? 16.557 2.176 -20.516 1.00 82.06 177 LEU A C 1
ATOM 1420 O O . LEU A 1 177 ? 17.251 3.072 -20.995 1.00 82.06 177 LEU A O 1
ATOM 1424 N N . ILE A 1 178 ? 16.695 0.893 -20.863 1.00 82.81 178 ILE A N 1
ATOM 1425 C CA . ILE A 1 178 ? 17.670 0.415 -21.850 1.00 82.81 178 ILE A CA 1
ATOM 1426 C C . ILE A 1 178 ? 17.396 1.050 -23.219 1.00 82.81 178 ILE A C 1
ATOM 1428 O O . ILE A 1 178 ? 18.314 1.592 -23.833 1.00 82.81 178 ILE A O 1
ATOM 1432 N N . ALA A 1 179 ? 16.144 1.054 -23.682 1.00 84.94 179 ALA A N 1
ATOM 1433 C CA . ALA A 1 179 ? 15.764 1.666 -24.954 1.00 84.94 179 ALA A CA 1
ATOM 1434 C C . ALA A 1 179 ? 16.090 3.170 -24.991 1.00 84.94 179 ALA A C 1
ATOM 1436 O O . ALA A 1 179 ? 16.643 3.660 -25.976 1.00 84.94 179 ALA A O 1
ATOM 1437 N N . SER A 1 180 ? 15.822 3.893 -23.900 1.00 86.56 180 SER A N 1
ATOM 1438 C CA . SER A 1 180 ? 16.173 5.309 -23.756 1.00 86.56 180 SER A CA 1
ATOM 1439 C C . SER A 1 180 ? 17.686 5.537 -23.813 1.00 86.56 180 SER A C 1
ATOM 1441 O O . SER A 1 180 ? 18.156 6.433 -24.518 1.00 86.56 180 SER A O 1
ATOM 1443 N N . MET A 1 181 ? 18.480 4.707 -23.129 1.00 84.25 181 MET A N 1
ATOM 1444 C CA . MET A 1 181 ? 19.944 4.792 -23.187 1.00 84.25 181 MET A CA 1
ATOM 1445 C C . MET A 1 181 ? 20.469 4.565 -24.609 1.00 84.25 181 MET A C 1
ATOM 1447 O O . MET A 1 181 ? 21.284 5.355 -25.087 1.00 84.25 181 MET A O 1
ATOM 1451 N N . ILE A 1 182 ? 19.969 3.539 -25.308 1.00 86.56 182 ILE A N 1
ATOM 1452 C CA . ILE A 1 182 ? 20.344 3.247 -26.701 1.00 86.56 182 ILE A CA 1
ATOM 1453 C C . ILE A 1 182 ? 20.016 4.441 -27.604 1.00 86.56 182 ILE A C 1
ATOM 1455 O O . ILE A 1 182 ? 20.867 4.880 -28.376 1.00 86.56 182 ILE A O 1
ATOM 1459 N N . LEU A 1 183 ? 18.815 5.008 -27.474 1.00 86.69 183 LEU A N 1
ATOM 1460 C CA . LEU A 1 183 ? 18.371 6.129 -28.299 1.00 86.69 183 LEU A CA 1
ATOM 1461 C C . LEU A 1 183 ? 19.246 7.374 -28.100 1.00 86.69 183 LEU A C 1
ATOM 1463 O O . LEU A 1 183 ? 19.635 8.011 -29.079 1.00 86.69 183 LEU A O 1
ATOM 1467 N N . ASN A 1 184 ? 19.619 7.685 -26.856 1.00 84.50 184 ASN A N 1
ATOM 1468 C CA . ASN A 1 184 ? 20.527 8.794 -26.557 1.00 84.50 184 ASN A CA 1
ATOM 1469 C C . ASN A 1 184 ? 21.921 8.585 -27.170 1.00 84.50 184 ASN A C 1
ATOM 1471 O O . ASN A 1 184 ? 22.478 9.512 -27.757 1.00 84.50 184 ASN A O 1
ATOM 1475 N N . VAL A 1 185 ? 22.472 7.368 -27.095 1.00 85.50 185 VAL A N 1
ATOM 1476 C CA . VAL A 1 185 ? 23.763 7.043 -27.725 1.00 85.50 185 VAL A CA 1
ATOM 1477 C C . VAL A 1 185 ? 23.680 7.191 -29.247 1.00 85.50 185 VAL A C 1
ATOM 1479 O O . VAL A 1 185 ? 24.545 7.829 -29.847 1.00 85.50 185 VAL A O 1
ATOM 1482 N N . CYS A 1 186 ? 22.626 6.667 -29.878 1.00 85.56 186 CYS A N 1
ATOM 1483 C CA . CYS A 1 186 ? 22.409 6.823 -31.317 1.00 85.56 186 CYS A CA 1
ATOM 1484 C C . CYS A 1 186 ? 22.310 8.299 -31.729 1.00 85.56 186 CYS A C 1
ATOM 1486 O O . CYS A 1 186 ? 22.893 8.689 -32.739 1.00 85.56 186 CYS A O 1
ATOM 1488 N N . LEU A 1 187 ? 21.626 9.132 -30.940 1.00 87.00 187 LEU A N 1
ATOM 1489 C CA . LEU A 1 187 ? 21.483 10.561 -31.217 1.00 87.00 187 LEU A CA 1
ATOM 1490 C C . LEU A 1 187 ? 22.834 11.289 -31.168 1.00 87.00 187 LEU A C 1
ATOM 1492 O O . LEU A 1 187 ? 23.123 12.090 -32.055 1.00 87.00 187 LEU A O 1
ATOM 1496 N N . VAL A 1 188 ? 23.694 10.969 -30.196 1.00 84.88 188 VAL A N 1
ATOM 1497 C CA . VAL A 1 188 ? 25.058 11.525 -30.120 1.00 84.88 188 VAL A CA 1
ATOM 1498 C C . VAL A 1 188 ? 25.894 11.106 -31.329 1.00 84.88 188 VAL A C 1
ATOM 1500 O O . VAL A 1 188 ? 26.550 11.953 -31.932 1.00 84.88 188 VAL A O 1
ATOM 1503 N N . LEU A 1 189 ? 25.842 9.828 -31.722 1.00 82.94 189 LEU A N 1
ATOM 1504 C CA . LEU A 1 189 ? 26.576 9.327 -32.889 1.00 82.94 189 LEU A CA 1
ATOM 1505 C C . LEU A 1 189 ? 26.122 9.992 -34.196 1.00 82.94 189 LEU A C 1
ATOM 1507 O O . LEU A 1 189 ? 26.952 10.253 -35.063 1.00 82.94 189 LEU A O 1
ATOM 1511 N N . LEU A 1 190 ? 24.828 10.296 -34.331 1.00 86.81 190 LEU A N 1
ATOM 1512 C CA . LEU A 1 190 ? 24.286 11.000 -35.494 1.00 86.81 190 LEU A CA 1
ATOM 1513 C C . LEU A 1 190 ? 24.608 12.498 -35.486 1.00 86.81 190 LEU A C 1
ATOM 1515 O O . LEU A 1 190 ? 24.874 13.055 -36.546 1.00 86.81 190 LEU A O 1
ATOM 1519 N N . ALA A 1 191 ? 24.599 13.156 -34.324 1.00 85.19 191 ALA A N 1
ATOM 1520 C CA . ALA A 1 191 ? 24.849 14.594 -34.208 1.00 85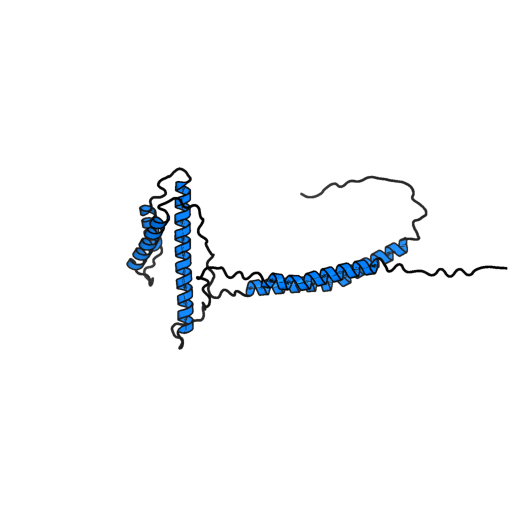.19 191 ALA A CA 1
ATOM 1521 C C . ALA A 1 191 ? 26.343 14.961 -34.289 1.00 85.19 191 ALA A C 1
ATOM 1523 O O . ALA A 1 191 ? 26.688 16.011 -34.832 1.00 85.19 191 ALA A O 1
ATOM 1524 N N . ALA A 1 192 ? 27.232 14.095 -33.790 1.00 82.25 192 ALA A N 1
ATOM 1525 C CA . ALA A 1 192 ? 28.680 14.305 -33.788 1.00 82.25 192 ALA A CA 1
ATOM 1526 C C . ALA A 1 192 ? 29.284 14.688 -35.159 1.00 82.25 192 ALA A C 1
ATOM 1528 O O . ALA A 1 192 ? 30.041 15.656 -35.213 1.00 82.25 192 ALA A O 1
ATOM 1529 N N . PRO A 1 193 ? 28.978 14.018 -36.290 1.00 81.31 193 PRO A N 1
ATOM 1530 C CA . PRO A 1 193 ? 29.554 14.404 -37.579 1.00 81.31 193 PRO A CA 1
ATOM 1531 C C . PRO A 1 193 ? 29.116 15.801 -38.046 1.00 81.31 193 PRO A C 1
ATOM 1533 O O . PRO A 1 193 ? 29.905 16.495 -38.688 1.00 81.31 193 PRO A O 1
ATOM 1536 N N . PHE A 1 194 ? 27.896 16.239 -37.716 1.00 80.94 194 PHE A N 1
ATOM 1537 C CA . PHE A 1 194 ? 27.408 17.573 -38.084 1.00 80.94 194 PHE A CA 1
ATOM 1538 C C . PHE A 1 194 ? 28.102 18.667 -37.275 1.00 80.94 194 PHE A C 1
ATOM 1540 O O . PHE A 1 194 ? 28.603 19.626 -37.856 1.00 80.94 194 PHE A O 1
ATOM 1547 N N . THR A 1 195 ? 28.226 18.488 -35.958 1.00 78.94 195 THR A N 1
ATOM 1548 C CA . THR A 1 195 ? 28.919 19.465 -35.104 1.00 78.94 195 THR A CA 1
ATOM 1549 C C . THR A 1 195 ? 30.400 19.571 -35.454 1.00 78.94 195 THR A C 1
ATOM 1551 O O . THR A 1 195 ? 30.947 20.671 -35.506 1.00 78.94 195 THR A O 1
ATOM 1554 N N . ILE A 1 196 ? 31.049 18.444 -35.761 1.00 78.56 196 ILE A N 1
ATOM 1555 C CA . ILE A 1 196 ? 32.437 18.423 -36.227 1.00 78.56 196 ILE A CA 1
ATOM 1556 C C . ILE A 1 196 ? 32.563 19.205 -37.540 1.00 78.56 196 ILE A C 1
ATOM 1558 O O . ILE A 1 196 ? 33.446 20.054 -37.658 1.00 78.56 196 ILE A O 1
ATOM 1562 N N . ARG A 1 197 ? 31.669 18.976 -38.511 1.00 77.94 197 ARG A N 1
ATOM 1563 C CA . ARG A 1 197 ? 31.683 19.694 -39.793 1.00 77.94 197 ARG A CA 1
ATOM 1564 C C . ARG A 1 197 ? 31.516 21.205 -39.619 1.00 77.94 197 ARG A C 1
ATOM 1566 O O . ARG A 1 197 ? 32.291 21.955 -40.210 1.00 77.94 197 ARG A O 1
ATOM 1573 N N . ASP A 1 198 ? 30.577 21.645 -38.788 1.00 75.31 198 ASP A N 1
ATOM 1574 C CA . ASP A 1 198 ? 30.350 23.070 -38.525 1.00 75.31 198 ASP A CA 1
ATOM 1575 C C . ASP A 1 198 ? 31.576 23.726 -37.870 1.00 75.31 198 ASP A C 1
ATOM 1577 O O . ASP A 1 198 ? 31.997 24.816 -38.265 1.00 75.31 198 ASP A O 1
ATOM 1581 N N . VAL A 1 199 ? 32.223 23.037 -36.922 1.00 74.88 199 VAL A N 1
ATOM 1582 C CA . VAL A 1 199 ? 33.473 23.507 -36.302 1.00 74.88 199 VAL A CA 1
ATOM 1583 C C . VAL A 1 199 ? 34.610 23.582 -37.326 1.00 74.88 199 VAL A C 1
ATOM 1585 O O . VAL A 1 199 ? 35.367 24.556 -37.320 1.00 74.88 199 VAL A O 1
ATOM 1588 N N . TYR A 1 200 ? 34.728 22.608 -38.235 1.00 71.38 200 TYR A N 1
ATOM 1589 C CA . TYR A 1 200 ? 35.708 22.663 -39.323 1.00 71.38 200 TYR A CA 1
ATOM 1590 C C . TYR A 1 200 ? 35.454 23.840 -40.269 1.00 71.38 200 TYR A C 1
ATOM 1592 O O . TYR A 1 200 ? 36.407 24.528 -40.634 1.00 71.38 200 TYR A O 1
ATOM 1600 N N . GLU A 1 201 ? 34.203 24.114 -40.644 1.00 69.50 201 GLU A N 1
ATOM 1601 C CA . GLU A 1 201 ? 33.874 25.246 -41.517 1.00 69.50 201 GLU A CA 1
ATOM 1602 C C . GLU A 1 201 ? 34.158 26.597 -40.841 1.00 69.50 201 GLU A C 1
ATOM 1604 O O . GLU A 1 201 ? 34.756 27.485 -41.459 1.00 69.50 201 GLU A O 1
ATOM 1609 N N . VAL A 1 202 ? 33.818 26.750 -39.557 1.00 67.38 202 VAL A N 1
ATOM 1610 C CA . VAL A 1 202 ? 34.120 27.964 -38.781 1.00 67.38 202 VAL A CA 1
ATOM 1611 C C . VAL A 1 202 ? 35.629 28.149 -38.601 1.00 67.38 202 VAL A C 1
ATOM 1613 O O . VAL A 1 202 ? 36.139 29.249 -38.821 1.00 67.38 202 VAL A O 1
ATOM 1616 N N . ASN A 1 203 ? 36.368 27.084 -38.277 1.00 64.25 203 ASN A N 1
ATOM 1617 C CA . ASN A 1 203 ? 37.827 27.134 -38.158 1.00 64.25 203 ASN A CA 1
ATOM 1618 C C . ASN A 1 203 ? 38.511 27.390 -39.515 1.00 64.25 203 ASN A C 1
ATOM 1620 O O . ASN A 1 203 ? 39.541 28.057 -39.598 1.00 64.25 203 ASN A O 1
ATOM 1624 N N . SER A 1 204 ? 37.941 26.902 -40.618 1.00 59.41 204 SER A N 1
ATOM 1625 C CA . SER A 1 204 ? 38.450 27.219 -41.952 1.00 59.41 204 SER A CA 1
ATOM 1626 C C . SER A 1 204 ? 38.202 28.687 -42.318 1.00 59.41 204 SER A C 1
ATOM 1628 O O . SER A 1 204 ? 39.059 29.294 -42.960 1.00 59.41 204 SER A O 1
ATOM 1630 N N . ARG A 1 205 ? 37.082 29.293 -41.890 1.00 55.47 205 ARG A N 1
ATOM 1631 C CA . ARG A 1 205 ? 36.830 30.736 -42.079 1.00 55.47 205 ARG A CA 1
ATOM 1632 C C . ARG A 1 205 ? 37.720 31.615 -41.207 1.00 55.47 205 ARG A C 1
ATOM 1634 O O . ARG A 1 205 ? 38.217 32.621 -41.706 1.00 55.47 205 ARG A O 1
ATOM 1641 N N . SER A 1 206 ? 37.961 31.252 -39.948 1.00 56.25 206 SER A N 1
ATOM 1642 C CA . SER A 1 206 ? 38.855 32.019 -39.067 1.00 56.25 206 SER A CA 1
ATOM 1643 C C . SER A 1 206 ? 40.309 31.986 -39.551 1.00 56.25 206 SER A C 1
ATOM 1645 O O . SER A 1 206 ? 40.990 33.009 -39.514 1.00 56.25 206 SER A O 1
ATOM 1647 N N . ASN A 1 207 ? 40.770 30.861 -40.109 1.00 50.34 207 ASN A N 1
ATOM 1648 C CA . ASN A 1 207 ? 42.091 30.769 -40.738 1.00 50.34 207 ASN A CA 1
ATOM 1649 C C . ASN A 1 207 ? 42.181 31.514 -42.083 1.00 50.34 207 ASN A C 1
ATOM 1651 O O . ASN A 1 207 ? 43.273 31.938 -42.461 1.00 50.34 207 ASN A O 1
ATOM 1655 N N . LEU A 1 208 ? 41.058 31.734 -42.781 1.00 47.84 208 LEU A N 1
ATOM 1656 C CA . LEU A 1 208 ? 41.008 32.598 -43.969 1.00 47.84 208 LEU A CA 1
ATOM 1657 C C . LEU A 1 208 ? 41.008 34.098 -43.611 1.00 47.84 208 LEU A C 1
ATOM 1659 O O . LEU A 1 208 ? 41.540 34.909 -44.365 1.00 47.84 208 LEU A O 1
ATOM 1663 N N . PHE A 1 209 ? 40.448 34.470 -42.455 1.00 46.75 209 PHE A N 1
ATOM 1664 C CA . PHE A 1 209 ? 40.455 35.848 -41.939 1.00 46.75 209 PHE A CA 1
ATOM 1665 C C . PHE A 1 209 ? 41.725 36.210 -41.145 1.00 46.75 209 PHE A C 1
ATOM 1667 O O . PHE A 1 209 ? 41.993 37.385 -40.904 1.00 46.75 209 PHE A O 1
ATOM 1674 N N . GLY A 1 210 ? 42.575 35.230 -40.820 1.00 44.94 210 GLY A N 1
ATOM 1675 C CA . GLY A 1 210 ? 43.849 35.416 -40.110 1.00 44.94 210 GLY A CA 1
ATOM 1676 C C . GLY A 1 210 ? 44.962 36.147 -40.880 1.00 44.94 210 GLY A C 1
ATOM 1677 O O . GLY A 1 210 ? 46.062 36.287 -40.348 1.00 44.94 210 GLY A O 1
ATOM 1678 N N . TRP A 1 211 ? 44.703 36.629 -42.100 1.00 40.12 211 TRP A N 1
ATOM 1679 C CA . TRP A 1 211 ? 45.658 37.417 -42.894 1.00 40.12 211 TRP A CA 1
ATOM 1680 C C . TRP A 1 211 ? 45.138 38.781 -43.362 1.00 40.12 211 TRP A C 1
ATOM 1682 O O . TRP A 1 211 ? 45.869 39.474 -44.070 1.00 40.12 211 TRP A O 1
ATOM 1692 N N . ARG A 1 212 ? 43.927 39.208 -42.964 1.00 41.78 212 ARG A N 1
ATOM 1693 C CA . ARG A 1 212 ? 43.382 40.502 -43.419 1.00 41.78 212 ARG A CA 1
ATOM 1694 C C . ARG A 1 212 ? 43.128 41.563 -42.350 1.00 41.78 212 ARG A C 1
ATOM 1696 O O . ARG A 1 212 ? 42.955 42.703 -42.743 1.00 41.78 212 ARG A O 1
ATOM 1703 N N . ASP A 1 213 ? 43.269 41.263 -41.057 1.00 41.75 213 ASP A N 1
ATOM 1704 C CA . ASP A 1 213 ? 43.048 42.263 -39.993 1.00 41.75 213 ASP A CA 1
ATOM 1705 C C . ASP A 1 213 ? 44.260 42.431 -39.055 1.00 41.75 213 ASP A C 1
ATOM 1707 O O . ASP A 1 213 ? 44.158 42.390 -37.830 1.00 41.75 213 ASP A O 1
ATOM 1711 N N . ARG A 1 214 ? 45.454 42.635 -39.633 1.00 42.47 214 ARG A N 1
ATOM 1712 C CA . ARG A 1 214 ? 46.627 43.174 -38.905 1.00 42.47 214 ARG A CA 1
ATOM 1713 C C . ARG A 1 214 ? 47.056 44.569 -39.357 1.00 42.47 214 ARG A C 1
ATOM 1715 O O . ARG A 1 214 ? 48.176 44.986 -39.075 1.00 42.47 214 ARG A O 1
ATOM 1722 N N . VAL A 1 215 ? 46.169 45.317 -40.008 1.00 45.28 215 VAL A N 1
ATOM 1723 C CA . VAL A 1 215 ? 46.357 46.750 -40.258 1.00 45.28 215 VAL A CA 1
ATOM 1724 C C . VAL A 1 215 ? 45.013 47.437 -40.020 1.00 45.28 215 VAL A C 1
ATOM 1726 O O . VAL A 1 215 ? 44.085 47.192 -40.774 1.00 45.28 215 VAL A O 1
ATOM 1729 N N . GLN A 1 216 ? 44.948 48.281 -38.979 1.00 45.22 216 GLN A N 1
ATOM 1730 C CA . GLN A 1 216 ? 43.768 49.011 -38.466 1.00 45.22 216 GLN A CA 1
ATOM 1731 C C . GLN A 1 216 ? 42.765 48.075 -37.759 1.00 45.22 216 GLN A C 1
ATOM 1733 O O . GLN A 1 216 ? 42.104 47.276 -38.391 1.00 45.22 216 GLN A O 1
ATOM 1738 N N . VAL A 1 217 ? 42.614 48.045 -36.434 1.00 42.91 217 VAL A N 1
ATOM 1739 C CA . VAL A 1 217 ? 42.281 49.164 -35.547 1.00 42.91 217 VAL A CA 1
ATOM 1740 C C . VAL A 1 217 ? 42.866 48.887 -34.155 1.00 42.91 217 VAL A C 1
ATOM 1742 O O . VAL A 1 217 ? 42.356 48.091 -33.372 1.00 42.91 217 VAL A O 1
ATOM 1745 N N . LEU A 1 218 ? 43.963 49.576 -33.848 1.00 45.75 218 LEU A N 1
ATOM 1746 C CA . LEU A 1 218 ? 44.307 49.977 -32.487 1.00 45.75 218 LEU A CA 1
ATOM 1747 C C . LEU A 1 218 ? 43.319 51.087 -32.099 1.00 45.75 218 LEU A C 1
ATOM 1749 O O . LEU A 1 218 ? 43.409 52.183 -32.646 1.00 45.75 218 LEU A O 1
ATOM 1753 N N . GLY A 1 219 ? 42.382 50.815 -31.187 1.00 36.53 219 GLY A N 1
ATOM 1754 C CA . GLY A 1 219 ? 41.545 51.863 -30.590 1.00 36.53 219 GLY A CA 1
ATOM 1755 C C . GLY A 1 219 ? 40.233 51.374 -29.973 1.00 36.53 219 GLY A C 1
ATOM 1756 O O . GLY A 1 219 ? 39.232 51.293 -30.672 1.00 36.53 219 GLY A O 1
ATOM 1757 N N . GLY A 1 220 ? 40.239 51.127 -28.656 1.00 31.27 220 GLY A N 1
ATOM 1758 C CA . GLY A 1 220 ? 39.050 50.904 -27.809 1.00 31.27 220 GLY A CA 1
ATOM 1759 C C . GLY A 1 220 ? 38.794 49.420 -27.531 1.00 31.27 220 GLY A C 1
ATOM 1760 O O . GLY A 1 220 ? 38.151 48.746 -28.318 1.00 31.27 220 GLY A O 1
ATOM 1761 N N . ILE A 1 221 ? 39.351 48.768 -26.508 1.00 40.38 221 ILE A N 1
ATOM 1762 C CA . ILE A 1 221 ? 39.300 49.056 -25.063 1.00 40.38 221 ILE A CA 1
ATOM 1763 C C . ILE A 1 221 ? 37.869 49.353 -24.578 1.00 40.38 221 ILE A C 1
ATOM 1765 O O . ILE A 1 221 ? 37.419 50.489 -24.606 1.00 40.38 221 ILE A O 1
ATOM 1769 N N . VAL A 1 222 ? 37.248 48.283 -24.055 1.00 39.97 222 VAL A N 1
ATOM 1770 C CA . VAL A 1 222 ? 36.379 48.238 -22.861 1.00 39.97 222 VAL A CA 1
ATOM 1771 C C . VAL A 1 222 ? 35.001 48.900 -22.971 1.00 39.97 222 VAL A C 1
ATOM 1773 O O . VAL A 1 222 ? 34.883 50.112 -22.880 1.00 39.97 222 VAL A O 1
ATOM 1776 N N . SER A 1 223 ? 33.937 48.085 -22.973 1.00 32.84 223 SER A N 1
ATOM 1777 C CA . SER A 1 223 ? 32.947 48.129 -21.882 1.00 32.84 223 SER A CA 1
ATOM 1778 C C . SER A 1 223 ? 31.942 46.970 -21.952 1.00 32.84 223 SER A C 1
ATOM 1780 O O . SER A 1 223 ? 31.158 46.822 -22.883 1.00 32.84 223 SER A O 1
ATOM 1782 N N . THR A 1 224 ? 31.993 46.156 -20.909 1.00 41.78 224 THR A N 1
ATOM 1783 C CA . THR A 1 224 ? 30.990 45.220 -20.386 1.00 41.78 224 THR A CA 1
ATOM 1784 C C . THR A 1 224 ? 29.589 45.814 -20.173 1.00 41.78 224 THR A C 1
ATOM 1786 O O . THR A 1 224 ? 29.492 46.940 -19.688 1.00 41.78 224 THR A O 1
ATOM 1789 N N . ARG A 1 225 ? 28.547 44.984 -20.383 1.00 33.47 225 ARG A N 1
ATOM 1790 C CA . ARG A 1 225 ? 27.291 44.764 -19.593 1.00 33.47 225 ARG A CA 1
ATOM 1791 C C . ARG A 1 225 ? 26.260 44.123 -20.544 1.00 33.47 225 ARG A C 1
ATOM 1793 O O . ARG A 1 225 ? 25.980 44.697 -21.583 1.00 33.47 225 ARG A O 1
ATOM 1800 N N . ILE A 1 226 ? 25.780 42.884 -20.388 1.00 41.06 226 ILE A N 1
ATOM 1801 C CA . ILE A 1 226 ? 24.961 42.290 -19.307 1.00 41.06 226 ILE A CA 1
ATOM 1802 C C . ILE A 1 226 ? 23.888 43.250 -18.776 1.00 41.06 226 ILE A C 1
ATOM 1804 O O . ILE A 1 226 ? 24.155 43.983 -17.831 1.00 41.06 226 ILE A O 1
ATOM 1808 N N . VAL A 1 227 ? 22.682 43.169 -19.352 1.00 38.19 227 VAL A N 1
ATOM 1809 C CA . VAL A 1 227 ? 21.368 43.278 -18.678 1.00 38.19 227 VAL A CA 1
ATOM 1810 C C . VAL A 1 227 ? 20.416 42.380 -19.494 1.00 38.19 227 VAL A C 1
ATOM 1812 O O . VAL A 1 227 ? 20.212 42.625 -20.674 1.00 38.19 227 VAL A O 1
ATOM 1815 N N . SER A 1 228 ? 20.142 41.154 -19.043 1.00 37.38 228 SER A N 1
ATOM 1816 C CA . SER A 1 228 ? 18.965 40.750 -18.251 1.00 37.38 228 SER A CA 1
ATOM 1817 C C . SER A 1 228 ? 17.619 40.984 -18.953 1.00 37.38 228 SER A C 1
ATOM 1819 O O . SER A 1 228 ? 17.086 42.086 -18.915 1.00 37.38 228 SER A O 1
ATOM 1821 N N . CYS A 1 229 ? 17.059 39.916 -19.528 1.00 28.00 229 CYS A N 1
ATOM 1822 C CA . CYS A 1 229 ? 15.631 39.762 -19.812 1.00 28.00 229 CYS A CA 1
ATOM 1823 C C . CYS A 1 229 ? 15.235 38.327 -19.445 1.00 28.00 229 CYS A C 1
ATOM 1825 O O . CYS A 1 229 ? 15.371 37.425 -20.267 1.00 28.00 229 CYS A O 1
ATOM 1827 N N . ILE A 1 230 ? 14.771 38.124 -18.212 1.00 40.75 230 ILE A N 1
ATOM 1828 C CA . ILE A 1 230 ? 13.866 37.029 -17.853 1.00 40.75 230 ILE A CA 1
ATOM 1829 C C . ILE A 1 230 ? 12.785 37.646 -16.964 1.00 40.75 230 ILE A C 1
ATOM 1831 O O . ILE A 1 230 ? 13.095 38.298 -15.965 1.00 40.75 230 ILE A O 1
ATOM 1835 N N . SER A 1 231 ? 11.548 37.488 -17.434 1.00 40.38 231 SER A N 1
ATOM 1836 C CA . SER A 1 231 ? 10.298 37.702 -16.711 1.00 40.38 231 SER A CA 1
ATOM 1837 C C . SER A 1 231 ? 9.966 36.498 -15.841 1.00 40.38 231 SER A C 1
ATOM 1839 O O . SER A 1 231 ? 10.480 35.399 -16.141 1.00 40.38 231 SER A O 1
#

pLDDT: mean 70.68, std 19.3, range [27.94, 94.56]